Protein 8TGB (pdb70)

Solvent-accessible surface area: 12754 Å² total; per-residue (Å²): 236,60,176,69,114,39,44,127,74,0,36,83,49,17,132,13,95,30,57,18,7,39,29,167,75,103,112,57,170,78,89,0,13,66,82,47,0,103,144,49,108,113,84,115,9,16,17,1,0,9,115,30,86,0,0,4,2,32,35,18,18,129,32,30,102,43,24,69,106,61,27,83,110,8,21,2,62,68,5,29,82,55,23,63,146,103,45,51,202,46,85,5,62,127,28,10,70,131,0,12,1,0,81,36,31,120,140,120,141,81,153,44,44,87,79,0,52,52,53,10,111,94,107,109,73,26,6,55,27,199,72,61,118,62,109,47,112,1,45,89,58,6,0,109,72,41,91,108,80,108,16,16,15,1,0,9,112,32,80,0,0,4,2,26,36,19,21,190,34,31,102,40,25,71,106,59,26,83,109,8,16,2,65,68,4,31,81,58,22,64,154,106,46,53,200,47,85,5,64,127,31,10,73,122,0,12,0,0,78,43,71,154

Radius of gyration: 21.33 Å; Cα contacts (8 Å, |Δi|>4): 326; chains: 2; bounding box: 43×41×58 Å

B-factor: mean 23.54, std 11.15, range [9.81, 70.94]

Nearest PDB structures (foldseek):
  8tgb-assembly2_B  TM=1.004E+00  e=1.450E-21  Oryza sativa Japonica Group
  3lf5-assembly1_A  TM=9.525E-01  e=4.798E-10  Homo sapiens
  1lj0-assembly1_A  TM=8.418E-01  e=1.668E-07  Rattus norvegicus
  3ner-assembly1_A  TM=8.224E-01  e=2.027E-07  Homo sapiens
  2ibj-assembly1_A  TM=8.644E-01  e=7.438E-07  Musca domestica

InterPro domains:
  IPR001199 Cytochrome b5-like heme/steroid binding domain [PF00173] (143-214)
  IPR001199 Cytochrome b5-like heme/steroid binding domain [PS50255] (139-215)
  IPR001199 Cytochrome b5-like heme/steroid binding domain [SM01117] (142-215)
  IPR018506 Cytochrome b5, heme-binding site [PS00191] (170-177)
  IPR036400 Cytochrome b5-like heme/steroid binding domain superfamily [G3DSA:3.10.120.10] (137-217)
  IPR036400 Cytochrome b5-like heme/steroid binding domain superfamily [SSF55856] (140-217)
  IPR051872 Cytochrome b5/Flavoprotein Reductase [PTHR46237] (54-215)

Secondary structure (DSSP, 8-state):
--TT-HHHHHHHHHHHSTTTT--TT--TTEEE-HHHHHT-SSTT--EEEETTEEEE-GGGGGG-TT-HHHHHTTTTSB-HHHHHHHHTT--HHHHTGGGEEEEE-TT-/--THHHHHHHHHHHSTTTT--TT--TTEEE-HHHHHT-SSTT--EEEETTEEEE-GGGGGG-TT-HHHHHTTTTSB-HHHHHHHHTT--HHHHTGGGEEEEE--

Foldseek 3Di:
DDPPCLLVVLVVCLVPPPQPLVCVPDDLADADELVVQQVQLDDPFFWAAAPFWIFGCVVCQVSDPVHNVLVSVRGSYHCNVVCCVVPNPDPCCVSGVSGTRHGHDHVD/DPCLQVVLVVCPVPPALPLVQVPAD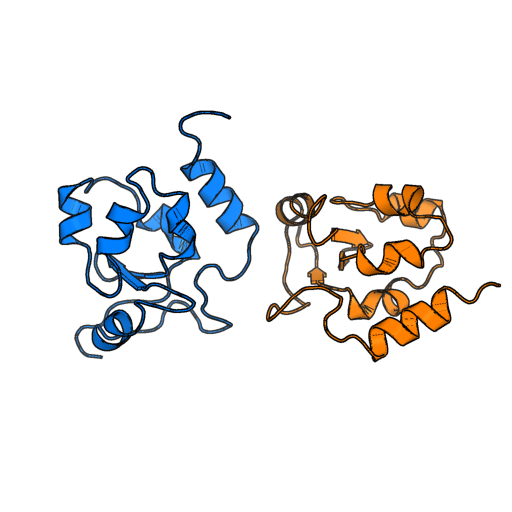LADADELVRQQVQLDDDFFWAAAPFWIFGCVSCQVSDPVHNVLVSVRGSYHCNVVCCVVPNPDPCCVSGVSGTRHGYDD

Structure (mmCIF, N/CA/C/O backbone):
data_8TGB
#
_entry.id   8TGB
#
_cell.length_a   58.951
_cell.length_b   26.138
_cell.length_c   82.873
_cell.angle_alpha   90.00
_cell.angle_beta   95.50
_cell.angle_gamma   90.00
#
_symmetry.space_group_name_H-M   'P 1 2 1'
#
loop_
_entity.id
_entity.type
_entity.pdbx_description
1 polymer 'root lateral formation protein (RLF)'
2 non-polymer 'PROTOPORPHYRIN IX CONTAINING FE'
3 non-polymer 'SULFATE ION'
4 water water
#
loop_
_atom_site.group_PDB
_atom_site.id
_atom_site.type_symbol
_atom_site.label_atom_id
_atom_site.label_alt_id
_atom_site.label_comp_id
_atom_site.label_asym_id
_atom_site.label_entity_id
_atom_site.label_seq_id
_atom_site.pdbx_PDB_ins_code
_atom_site.Cartn_x
_atom_site.Cartn_y
_atom_site.Cartn_z
_atom_site.occupancy
_atom_site.B_iso_or_equiv
_atom_site.auth_seq_id
_atom_site.auth_comp_id
_atom_site.auth_asym_id
_atom_site.auth_atom_id
_atom_site.pdbx_PDB_model_num
ATOM 1 N N . PHE A 1 13 ? 27.922 15.355 30.700 1.00 45.14 111 PHE A N 1
ATOM 2 C CA . PHE A 1 13 ? 27.808 14.539 31.903 1.00 45.97 111 PHE A CA 1
ATOM 3 C C . PHE A 1 13 ? 26.509 13.741 31.919 1.00 49.87 111 PHE A C 1
ATOM 4 O O . PHE A 1 13 ? 25.444 14.258 31.586 1.00 39.45 111 PHE A O 1
ATOM 12 N N . GLU A 1 14 ? 26.591 12.477 32.325 1.00 43.54 112 GLU A N 1
ATOM 13 C CA . GLU A 1 14 ? 25.402 11.641 32.470 1.00 43.32 112 GLU A CA 1
ATOM 14 C C . GLU A 1 14 ? 25.523 10.858 33.764 1.00 33.98 112 GLU A C 1
ATOM 15 O O . GLU A 1 14 ? 26.498 10.127 33.971 1.00 32.85 112 GLU A O 1
ATOM 17 N N . LYS A 1 15 ? 24.534 10.996 34.631 1.00 36.81 113 LYS A N 1
ATOM 18 C CA . LYS A 1 15 ? 24.551 10.324 35.916 1.00 33.22 113 LYS A CA 1
ATOM 19 C C . LYS A 1 15 ? 24.430 8.817 35.748 1.00 31.39 113 LYS A C 1
ATOM 20 O O . LYS A 1 15 ? 23.725 8.324 34.862 1.00 31.06 113 LYS A O 1
ATOM 26 N N . GLY A 1 16 ? 25.130 8.072 36.605 1.00 30.32 114 GLY A N 1
ATOM 27 C CA . GLY A 1 16 ? 24.986 6.638 36.706 1.00 28.69 114 GLY A CA 1
ATOM 28 C C . GLY A 1 16 ? 25.895 5.826 35.815 1.00 27.57 114 GLY A C 1
ATOM 29 O O . GLY A 1 16 ? 25.839 4.591 35.869 1.00 26.14 114 GLY A O 1
ATOM 30 N N . TYR A 1 17 ? 26.741 6.472 35.014 1.00 28.17 115 TYR A N 1
ATOM 31 C CA . TYR A 1 17 ? 27.524 5.800 33.990 1.00 27.46 115 TYR A CA 1
ATOM 32 C C . TYR A 1 17 ? 28.915 5.385 34.448 1.00 26.96 115 TYR A C 1
ATOM 33 O O . TYR A 1 17 ? 29.713 4.934 33.620 1.00 26.68 115 TYR A O 1
ATOM 42 N N . SER A 1 18 ? 29.227 5.514 35.735 1.00 21.73 116 SER A N 1
ATOM 43 C CA . SER A 1 18 ? 30.589 5.235 36.165 1.00 23.03 116 SER A CA 1
ATOM 44 C C . SER A 1 18 ? 30.973 3.794 35.862 1.00 20.93 116 SER A C 1
ATOM 45 O O . SER A 1 18 ? 32.107 3.527 35.478 1.00 18.63 116 SER A O 1
ATOM 48 N N . GLN A 1 19 ? 30.040 2.844 36.028 1.00 18.32 117 GLN A N 1
ATOM 49 C CA . GLN A 1 19 ? 30.420 1.445 35.843 1.00 16.93 117 GLN A CA 1
ATOM 50 C C . GLN A 1 19 ? 30.573 1.095 34.365 1.00 17.53 117 GLN A C 1
ATOM 51 O O . GLN A 1 19 ? 31.479 0.327 33.993 1.00 16.04 117 GLN A O 1
ATOM 57 N N . MET A 1 20 ? 29.723 1.663 33.509 1.00 17.93 118 MET A N 1
ATOM 58 C CA . MET A 1 20 ? 29.906 1.532 32.066 1.00 18.77 118 MET A CA 1
ATOM 59 C C . MET A 1 20 ? 31.262 2.078 31.632 1.00 19.97 118 MET A C 1
ATOM 60 O O . MET A 1 20 ? 31.955 1.475 30.805 1.00 23.60 118 MET A O 1
ATOM 65 N N . ASP A 1 21 ? 31.625 3.260 32.149 1.00 20.81 119 ASP A N 1
ATOM 66 C CA . ASP A 1 21 ? 32.907 3.870 31.824 1.00 18.69 119 ASP A CA 1
ATOM 67 C C . ASP A 1 21 ? 34.054 3.012 32.338 1.00 18.14 119 ASP A C 1
ATOM 68 O O . ASP A 1 21 ? 35.080 2.839 31.663 1.00 19.82 119 ASP A O 1
ATOM 73 N N . TRP A 1 22 ? 33.893 2.463 33.545 1.00 16.29 120 TRP A N 1
ATOM 74 C CA . TRP A 1 22 ? 34.914 1.575 34.082 1.00 15.34 120 TRP A CA 1
ATOM 75 C C . TRP A 1 22 ? 35.129 0.396 33.156 1.00 15.87 120 TRP A C 1
ATOM 76 O O . TRP A 1 22 ? 36.267 0.059 32.804 1.00 16.71 120 TRP A O 1
ATOM 87 N N . LEU A 1 23 ? 34.041 -0.258 32.745 1.00 16.82 121 LEU A N 1
ATOM 88 C CA . LEU A 1 23 ? 34.230 -1.457 31.940 1.00 15.96 121 LEU A CA 1
ATOM 89 C C . LEU A 1 23 ? 34.819 -1.122 30.577 1.00 16.62 121 LEU A C 1
ATOM 90 O O . LEU A 1 23 ? 35.607 -1.913 30.037 1.00 19.97 121 LEU A O 1
ATOM 95 N N . LYS A 1 24 ? 34.479 0.039 30.009 1.00 17.47 122 LYS A N 1
ATOM 96 C CA . LYS A 1 24 ? 35.149 0.456 28.783 1.00 18.50 122 LYS A CA 1
ATOM 97 C C . LYS A 1 24 ? 36.653 0.574 29.018 1.00 18.06 122 LYS A C 1
ATOM 98 O O . LYS A 1 24 ? 37.448 0.157 28.174 1.00 20.69 122 LYS A O 1
ATOM 104 N N . LEU A 1 25 ? 37.051 1.125 30.169 1.00 17.34 123 LEU A N 1
ATOM 105 C CA . LEU A 1 25 ? 38.471 1.164 30.492 1.00 17.19 123 LEU A CA 1
ATOM 106 C C . LEU A 1 25 ? 39.064 -0.241 30.517 1.00 17.12 123 LEU A C 1
ATOM 107 O O . LEU A 1 25 ? 40.159 -0.464 29.978 1.00 19.86 123 LEU A O 1
ATOM 112 N N . THR A 1 26 ? 38.375 -1.201 31.143 1.00 15.98 124 THR A N 1
ATOM 113 C CA . THR A 1 26 ? 38.934 -2.550 31.220 1.00 17.29 124 THR A CA 1
ATOM 114 C C . THR A 1 26 ? 39.091 -3.191 29.844 1.00 23.37 124 THR A C 1
ATOM 115 O O . THR A 1 26 ? 39.893 -4.124 29.693 1.00 22.05 124 THR A O 1
ATOM 119 N N . ARG A 1 27 ? 38.347 -2.720 28.845 1.00 17.43 125 ARG A N 1
ATOM 120 C CA . ARG A 1 27 ? 38.456 -3.231 27.485 1.00 19.58 125 ARG A CA 1
ATOM 121 C C . ARG A 1 27 ? 39.476 -2.480 26.640 1.00 19.54 125 ARG A C 1
ATOM 122 O O . ARG A 1 27 ? 39.815 -2.952 25.545 1.00 23.50 125 ARG A O 1
ATOM 130 N N . THR A 1 28 ? 39.962 -1.326 27.110 1.00 19.47 126 THR A N 1
ATOM 131 C CA . THR A 1 28 ? 40.773 -0.453 26.271 1.00 20.53 126 THR A CA 1
ATOM 132 C C . THR A 1 28 ? 42.043 0.034 26.952 1.00 24.95 126 THR A C 1
ATOM 133 O O . THR A 1 28 ? 42.713 0.924 26.414 1.00 30.45 126 THR A O 1
ATOM 137 N N . HIS A 1 29 ? 42.392 -0.514 28.114 1.00 20.97 127 HIS A N 1
ATOM 138 C CA . HIS A 1 29 ? 43.633 -0.165 28.788 1.00 20.30 127 HIS A CA 1
ATOM 139 C C . HIS A 1 29 ? 44.310 -1.451 29.234 1.00 21.17 127 HIS A C 1
ATOM 140 O O . HIS A 1 29 ? 43.709 -2.231 29.999 1.00 24.16 127 HIS A O 1
ATOM 147 N N . PRO A 1 30 ? 45.540 -1.714 28.801 1.00 20.74 128 PRO A N 1
ATOM 148 C CA . PRO A 1 30 ? 46.164 -3.007 29.095 1.00 27.72 128 PRO A CA 1
ATOM 149 C C . PRO A 1 30 ? 46.675 -3.121 30.521 1.00 21.12 128 PRO A C 1
ATOM 150 O O . PRO A 1 30 ? 47.079 -2.144 31.154 1.00 20.92 128 PRO A O 1
ATOM 154 N N . ASP A 1 31 ? 46.661 -4.359 31.010 1.00 21.99 129 ASP A N 1
ATOM 155 C CA . ASP A 1 31 ? 47.245 -4.732 32.292 1.00 17.57 129 ASP A CA 1
ATOM 156 C C . ASP A 1 31 ? 46.811 -3.820 33.436 1.00 15.97 129 ASP A C 1
ATOM 157 O O . ASP A 1 31 ? 47.627 -3.352 34.227 1.00 18.91 129 ASP A O 1
ATOM 162 N N . LEU A 1 32 ? 45.495 -3.617 33.568 1.00 19.15 130 LEU A N 1
ATOM 163 C CA . LEU A 1 32 ? 45.021 -2.839 34.705 1.00 20.67 130 LEU A CA 1
ATOM 164 C C . LEU A 1 32 ? 45.404 -3.491 36.023 1.00 20.69 130 LEU A C 1
ATOM 165 O O . LEU A 1 32 ? 45.613 -2.792 37.017 1.00 20.61 130 LEU A O 1
ATOM 170 N N . ALA A 1 33 ? 45.501 -4.827 36.056 1.00 17.61 131 ALA A N 1
ATOM 171 C CA . ALA A 1 33 ? 45.909 -5.515 37.269 1.00 15.56 131 ALA A CA 1
ATOM 172 C C . ALA A 1 33 ? 47.313 -5.128 37.700 1.00 16.48 131 ALA A C 1
ATOM 173 O O . ALA A 1 33 ? 47.663 -5.316 38.870 1.00 19.63 131 ALA A O 1
ATOM 175 N N . GLY A 1 34 ? 48.135 -4.609 36.783 1.00 16.74 132 GLY A N 1
ATOM 176 C CA . GLY A 1 34 ? 49.502 -4.266 37.129 1.00 14.93 132 GLY A CA 1
ATOM 177 C C . GLY A 1 34 ? 50.423 -5.448 37.288 1.00 15.14 132 GLY A C 1
ATOM 178 O O . GLY A 1 34 ? 51.434 -5.349 37.991 1.00 17.79 132 GLY A O 1
ATOM 179 N N . LEU A 1 35 ? 50.095 -6.570 36.651 1.00 15.65 133 LEU A N 1
ATOM 180 C CA . LEU A 1 35 ? 50.857 -7.799 36.789 1.00 16.67 133 LEU A CA 1
ATOM 181 C C . LEU A 1 35 ? 52.140 -7.802 35.967 1.00 15.32 133 LEU A C 1
ATOM 182 O O . LEU A 1 35 ? 53.026 -8.610 36.227 1.00 15.72 133 LEU A O 1
ATOM 187 N N . LYS A 1 36 ? 52.232 -6.958 34.945 1.00 15.26 134 LYS A N 1
ATOM 188 C CA . LYS A 1 36 ? 53.455 -6.813 34.156 1.00 16.39 134 LYS A CA 1
ATOM 189 C C . LYS A 1 36 ? 53.982 -8.161 33.684 1.00 16.29 134 LYS A C 1
ATOM 190 O O . LYS A 1 36 ? 55.180 -8.435 33.730 1.00 17.35 134 LYS A O 1
ATOM 196 N N . GLY A 1 37 ? 53.074 -9.014 33.227 1.00 16.47 135 GLY A N 1
ATOM 197 C CA . GLY A 1 37 ? 53.439 -10.277 32.617 1.00 19.37 135 GLY A CA 1
ATOM 198 C C . GLY A 1 37 ? 53.295 -11.486 33.504 1.00 19.94 135 GLY A C 1
ATOM 199 O O . GLY A 1 37 ? 53.361 -12.608 32.993 1.00 22.08 135 GLY A O 1
ATOM 200 N N . GLN A 1 38 ? 53.146 -11.300 34.806 1.00 17.28 136 GLN A N 1
ATOM 201 C CA . GLN A 1 38 ? 52.800 -12.398 35.693 1.00 18.80 136 GLN A CA 1
ATOM 202 C C . GLN A 1 38 ? 51.361 -12.824 35.448 1.00 17.91 136 GLN A C 1
ATOM 203 O O . GLN A 1 38 ? 50.515 -12.022 35.055 1.00 19.31 136 GLN A O 1
ATOM 209 N N . LEU A 1 39 ? 51.064 -14.092 35.715 1.00 23.27 137 LEU A N 1
ATOM 210 C CA . LEU A 1 39 ? 49.693 -14.563 35.521 1.00 22.86 137 LEU A CA 1
ATOM 211 C C . LEU A 1 39 ? 48.851 -14.311 36.774 1.00 19.48 137 LEU A C 1
ATOM 212 O O . LEU A 1 39 ? 49.368 -14.214 37.889 1.00 21.43 137 LEU A O 1
ATOM 217 N N . ASN A 1 40 ? 47.544 -14.151 36.564 1.00 19.42 138 ASN A N 1
ATOM 218 C CA . ASN A 1 40 ? 46.623 -13.764 37.628 1.00 18.92 138 ASN A CA 1
ATOM 219 C C . ASN A 1 40 ? 46.076 -14.948 38.407 1.00 20.13 138 ASN A C 1
ATOM 220 O O . ASN A 1 40 ? 45.016 -14.823 39.033 1.00 24.35 138 ASN A O 1
ATOM 225 N N . ARG A 1 41 ? 46.774 -16.084 38.397 1.00 21.02 139 ARG A N 1
ATOM 226 C CA . ARG A 1 41 ? 46.328 -17.282 39.099 1.00 22.47 139 ARG A CA 1
ATOM 227 C C . ARG A 1 41 ? 47.204 -17.602 40.300 1.00 22.49 139 ARG A C 1
ATOM 228 O O . ARG A 1 41 ? 47.067 -18.673 40.894 1.00 23.85 139 ARG A O 1
ATOM 236 N N . ARG A 1 42 ? 48.114 -16.707 40.655 1.00 18.88 140 ARG A N 1
ATOM 237 C CA . ARG A 1 42 ? 49.094 -16.982 41.687 1.00 17.05 140 ARG A CA 1
ATOM 238 C C . ARG A 1 42 ? 48.441 -17.093 43.058 1.00 14.72 140 ARG A C 1
ATOM 239 O O . ARG A 1 42 ? 47.444 -16.437 43.350 1.00 15.37 140 ARG A O 1
ATOM 247 N N . LEU A 1 43 ? 49.033 -17.933 43.905 1.00 14.48 141 LEU A N 1
ATOM 248 C CA . LEU A 1 43 ? 48.630 -18.053 45.300 1.00 12.51 141 LEU A CA 1
ATOM 249 C C . LEU A 1 43 ? 49.403 -17.025 46.112 1.00 15.21 141 LEU A C 1
ATOM 250 O O . LEU A 1 43 ? 50.645 -17.033 46.124 1.00 19.23 141 LEU A O 1
ATOM 255 N N . ILE A 1 44 ? 48.668 -16.164 46.797 1.00 12.22 142 ILE A N 1
ATOM 256 C CA . ILE A 1 44 ? 49.179 -14.936 47.402 1.00 14.82 142 ILE A CA 1
ATOM 257 C C . ILE A 1 44 ? 48.958 -15.005 48.908 1.00 14.84 142 ILE A C 1
ATOM 258 O O . ILE A 1 44 ? 47.930 -15.517 49.366 1.00 14.75 142 ILE A O 1
ATOM 263 N N . SER A 1 45 ? 49.938 -14.516 49.674 1.00 13.72 143 SER A N 1
ATOM 264 C CA . SER A 1 45 ? 49.801 -14.429 51.119 1.00 13.85 143 SER A CA 1
ATOM 265 C C . SER A 1 45 ? 49.168 -13.107 51.531 1.00 13.56 143 SER A C 1
ATOM 266 O O . SER A 1 45 ? 49.224 -12.098 50.815 1.00 13.70 143 SER A O 1
ATOM 269 N N . LEU A 1 46 ? 48.604 -13.091 52.739 1.00 14.38 144 LEU A N 1
ATOM 270 C CA . LEU A 1 46 ? 48.084 -11.832 53.260 1.00 13.99 144 LEU A CA 1
ATOM 271 C C . LEU A 1 46 ? 49.203 -10.836 53.518 1.00 12.67 144 LEU A C 1
ATOM 272 O O . LEU A 1 46 ? 48.999 -9.630 53.355 1.00 14.81 144 LEU A O 1
ATOM 277 N N . GLU A 1 47 ? 50.376 -11.310 53.941 1.00 15.17 145 GLU A N 1
ATOM 278 C CA . GLU A 1 47 ? 51.494 -10.397 54.122 1.00 16.20 145 GLU A CA 1
ATOM 279 C C . GLU A 1 47 ? 51.828 -9.679 52.824 1.00 16.14 145 GLU A C 1
ATOM 280 O O . GLU A 1 47 ? 52.210 -8.504 52.844 1.00 19.13 145 GLU A O 1
ATOM 283 N N . GLU A 1 48 ? 51.693 -10.359 51.683 1.00 13.58 146 GLU A N 1
ATOM 284 C CA . GLU A 1 48 ? 51.898 -9.668 50.409 1.00 15.01 146 GLU A CA 1
ATOM 285 C C . GLU A 1 48 ? 50.850 -8.575 50.196 1.00 13.41 146 GLU A C 1
ATOM 286 O O . GLU A 1 48 ? 51.174 -7.453 49.780 1.00 14.04 146 GLU A O 1
ATOM 292 N N . VAL A 1 49 ? 49.574 -8.909 50.399 1.00 11.96 147 VAL A N 1
ATOM 293 C CA . VAL A 1 49 ? 48.508 -7.919 50.276 1.00 11.73 147 VAL A CA 1
ATOM 294 C C . VAL A 1 49 ? 48.833 -6.694 51.116 1.00 14.75 147 VAL A C 1
ATOM 295 O O . VAL A 1 49 ? 48.636 -5.552 50.680 1.00 14.31 147 VAL A O 1
ATOM 299 N N . LYS A 1 50 ? 49.323 -6.913 52.344 1.00 13.42 148 LYS A N 1
ATOM 300 C CA . LYS A 1 50 ? 49.571 -5.814 53.266 1.00 14.98 148 LYS A CA 1
ATOM 301 C C . LYS A 1 50 ? 50.672 -4.897 52.764 1.00 13.31 148 LYS A C 1
ATOM 302 O O . LYS A 1 50 ? 50.750 -3.746 53.206 1.00 14.59 148 LYS A O 1
ATOM 308 N N . GLN A 1 51 ? 51.531 -5.388 51.873 1.00 13.07 149 GLN A N 1
ATOM 309 C CA . GLN A 1 51 ? 52.634 -4.597 51.330 1.00 13.55 149 GLN A CA 1
ATOM 310 C C . GLN A 1 51 ? 52.276 -3.902 50.021 1.00 13.02 149 GLN A C 1
ATOM 311 O O . GLN A 1 51 ? 53.165 -3.295 49.389 1.00 17.33 149 GLN A O 1
ATOM 317 N N . HIS A 1 52 ? 50.993 -3.902 49.649 1.00 12.42 150 HIS A N 1
ATOM 318 C CA . HIS A 1 52 ? 50.493 -3.150 48.497 1.00 15.93 150 HIS A CA 1
ATOM 319 C C . HIS A 1 52 ? 49.467 -2.122 48.983 1.00 13.03 150 HIS A C 1
ATOM 320 O O . HIS A 1 52 ? 48.268 -2.252 48.705 1.00 13.57 150 HIS A O 1
ATOM 327 N N . LYS A 1 53 ? 49.945 -1.121 49.717 1.00 18.90 151 LYS A N 1
ATOM 328 C CA . LYS A 1 53 ? 49.118 -0.033 50.212 1.00 17.95 151 LYS A CA 1
ATOM 329 C C . LYS A 1 53 ? 49.476 1.315 49.615 1.00 18.93 151 LYS A C 1
ATOM 330 O O . LYS A 1 53 ? 48.764 2.293 49.875 1.00 20.40 151 LYS A O 1
ATOM 336 N N . THR A 1 54 ? 50.578 1.404 48.880 1.00 17.87 152 THR A N 1
ATOM 337 C CA . THR A 1 54 ? 51.135 2.657 48.402 1.00 19.38 152 THR A CA 1
ATOM 338 C C . THR A 1 54 ? 51.728 2.398 47.030 1.00 17.22 152 THR A C 1
ATOM 339 O O . THR A 1 54 ? 51.841 1.248 46.594 1.00 21.44 152 THR A O 1
ATOM 343 N N . GLY A 1 55 ? 52.159 3.466 46.364 1.00 22.19 153 GLY A N 1
ATOM 344 C CA . GLY A 1 55 ? 52.938 3.303 45.142 1.00 20.63 153 GLY A CA 1
ATOM 345 C C . GLY A 1 55 ? 52.062 3.044 43.940 1.00 22.15 153 GLY A C 1
ATOM 346 O O . GLY A 1 55 ? 51.136 3.804 43.664 1.00 28.06 153 GLY A O 1
ATOM 347 N N . ASP A 1 56 ? 52.363 1.984 43.194 1.00 20.75 154 ASP A N 1
ATOM 348 C CA . ASP A 1 56 ? 51.755 1.796 41.886 1.00 25.67 154 ASP A CA 1
ATOM 349 C C . ASP A 1 56 ? 50.548 0.879 41.897 1.00 20.44 154 ASP A C 1
ATOM 350 O O . ASP A 1 56 ? 50.020 0.564 40.824 1.00 20.55 154 ASP A O 1
ATOM 355 N N . SER A 1 57 ? 50.115 0.418 43.066 1.00 17.16 155 SER A N 1
ATOM 356 C CA . SER A 1 57 ? 48.988 -0.487 43.138 1.00 16.34 155 SER A CA 1
ATOM 357 C C . SER A 1 57 ? 48.482 -0.468 44.569 1.00 16.92 155 SER A C 1
ATOM 358 O O . SER A 1 57 ? 49.200 -0.095 45.501 1.00 20.70 155 SER A O 1
ATOM 361 N N . ILE A 1 58 ? 47.229 -0.863 44.724 1.00 14.74 156 ILE A N 1
ATOM 362 C CA . ILE A 1 58 ? 46.629 -1.051 46.033 1.00 13.79 156 ILE A CA 1
ATOM 363 C C . ILE A 1 58 ? 45.912 -2.381 45.959 1.00 13.14 156 ILE A C 1
ATOM 364 O O . ILE A 1 58 ? 45.003 -2.541 45.136 1.00 12.76 156 ILE A O 1
ATOM 369 N N . TRP A 1 59 ? 46.313 -3.326 46.793 1.00 11.13 157 TRP A N 1
ATOM 370 C CA . TRP A 1 59 ? 45.684 -4.647 46.771 1.00 10.51 157 TRP A CA 1
ATOM 371 C C . TRP A 1 59 ? 44.693 -4.791 47.916 1.00 11.49 157 TRP A C 1
ATOM 372 O O . TRP A 1 59 ? 44.872 -4.204 48.984 1.00 13.89 157 TRP A O 1
ATOM 383 N N . THR A 1 60 ? 43.625 -5.561 47.671 1.00 10.09 158 THR A N 1
ATOM 384 C CA . THR A 1 60 ? 42.659 -5.930 48.699 1.00 10.08 158 THR A CA 1
ATOM 385 C C . THR A 1 60 ? 42.201 -7.354 48.432 1.00 10.01 158 THR A C 1
ATOM 386 O O . THR A 1 60 ? 42.401 -7.893 47.332 1.00 11.24 158 THR A O 1
ATOM 390 N N . VAL A 1 61 ? 41.640 -7.983 49.463 1.00 9.99 159 VAL A N 1
ATOM 391 C CA . VAL A 1 61 ? 41.061 -9.327 49.348 1.00 10.50 159 VAL A CA 1
ATOM 392 C C . VAL A 1 61 ? 39.547 -9.239 49.517 1.00 12.23 159 VAL A C 1
ATOM 393 O O . VAL A 1 61 ? 39.057 -8.673 50.506 1.00 11.76 159 VAL A O 1
ATOM 397 N N . LEU A 1 62 ? 38.810 -9.843 48.578 1.00 10.42 160 LEU A N 1
ATOM 398 C CA . LEU A 1 62 ? 37.360 -10.003 48.643 1.00 10.32 160 LEU A CA 1
ATOM 399 C C . LEU A 1 62 ? 37.038 -11.479 48.436 1.00 10.35 160 LEU A C 1
ATOM 400 O O . LEU A 1 62 ? 37.234 -12.009 47.338 1.00 12.25 160 LEU A O 1
ATOM 405 N N . LYS A 1 63 ? 36.535 -12.130 49.472 1.00 10.74 161 LYS A N 1
ATOM 406 C CA . LYS A 1 63 ? 36.137 -13.537 49.385 1.00 10.97 161 LYS A CA 1
ATOM 407 C C . LYS A 1 63 ? 37.254 -14.374 48.759 1.00 11.76 161 LYS A C 1
ATOM 408 O O . LYS A 1 63 ? 37.034 -15.224 47.893 1.00 12.38 161 LYS A O 1
ATOM 414 N N . GLY A 1 64 ? 38.464 -14.141 49.233 1.00 10.97 162 GLY A N 1
ATOM 415 C CA . GLY A 1 64 ? 39.594 -14.930 48.805 1.00 12.54 162 GLY A CA 1
ATOM 416 C C . GLY A 1 64 ? 40.232 -14.502 47.501 1.00 12.21 162 GLY A C 1
ATOM 417 O O . GLY A 1 64 ? 41.255 -15.089 47.111 1.00 13.76 162 GLY A O 1
ATOM 418 N N . ARG A 1 65 ? 39.682 -13.511 46.813 1.00 11.40 163 ARG A N 1
ATOM 419 C CA . ARG A 1 65 ? 40.232 -13.050 45.541 1.00 11.15 163 ARG A CA 1
ATOM 420 C C . ARG A 1 65 ? 41.019 -11.776 45.792 1.00 12.72 163 ARG A C 1
ATOM 421 O O . ARG A 1 65 ? 40.545 -10.888 46.506 1.00 10.54 163 ARG A O 1
ATOM 429 N N . VAL A 1 66 ? 42.233 -11.708 45.258 1.00 11.91 164 VAL A N 1
ATOM 430 C CA . VAL A 1 66 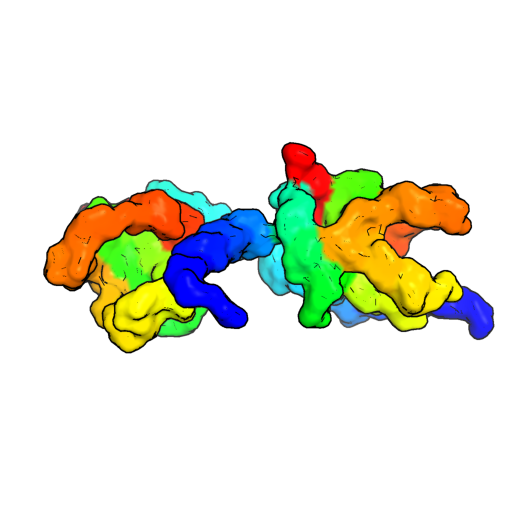? 43.080 -10.539 45.447 1.00 10.43 164 VAL A CA 1
ATOM 431 C C . VAL A 1 66 ? 42.982 -9.661 44.215 1.00 11.37 164 VAL A C 1
ATOM 432 O O . VAL A 1 66 ? 43.164 -10.148 43.087 1.00 11.40 164 VAL A O 1
ATOM 436 N N . TYR A 1 67 ? 42.687 -8.367 44.434 1.00 12.79 165 TYR A N 1
ATOM 437 C CA . TYR A 1 67 ? 42.484 -7.404 43.366 1.00 13.53 165 TYR A CA 1
ATOM 438 C C . TYR A 1 67 ? 43.370 -6.190 43.567 1.00 12.87 165 TYR A C 1
ATOM 439 O O . TYR A 1 67 ? 43.546 -5.726 44.695 1.00 10.91 165 TYR A O 1
ATOM 448 N N . ASN A 1 68 ? 43.855 -5.633 42.459 1.00 10.42 166 ASN A N 1
ATOM 449 C CA . ASN A 1 68 ? 44.445 -4.301 42.444 1.00 12.73 166 ASN A CA 1
ATOM 450 C C . ASN A 1 68 ? 43.312 -3.313 42.210 1.00 13.82 166 ASN A C 1
ATOM 451 O O . ASN A 1 68 ? 42.823 -3.172 41.090 1.00 13.38 166 ASN A O 1
ATOM 456 N N . ILE A 1 69 ? 42.893 -2.632 43.280 1.00 12.08 167 ILE A N 1
ATOM 457 C CA . ILE A 1 69 ? 41.769 -1.706 43.194 1.00 12.06 167 ILE A CA 1
ATOM 458 C C . ILE A 1 69 ? 42.191 -0.275 42.890 1.00 14.30 167 ILE A C 1
ATOM 459 O O . ILE A 1 69 ? 41.322 0.596 42.757 1.00 13.74 167 ILE A O 1
ATOM 464 N N . ALA A 1 70 ? 43.482 0.016 42.791 1.00 12.09 168 ALA A N 1
ATOM 465 C CA . ALA A 1 70 ? 43.875 1.386 42.486 1.00 14.73 168 ALA A CA 1
ATOM 466 C C . ALA A 1 70 ? 43.223 1.903 41.214 1.00 12.93 168 ALA A C 1
ATOM 467 O O . ALA A 1 70 ? 42.736 3.050 41.236 1.00 13.70 168 ALA A O 1
ATOM 469 N N . PRO A 1 71 ? 43.156 1.159 40.108 1.00 11.68 169 PRO A N 1
ATOM 470 C CA . PRO A 1 71 ? 42.546 1.731 38.896 1.00 12.66 169 PRO A CA 1
ATOM 471 C C . PRO A 1 71 ? 41.064 2.017 39.015 1.00 13.43 169 PRO A C 1
ATOM 472 O O . PRO A 1 71 ? 40.547 2.817 38.221 1.00 14.48 169 PRO A O 1
ATOM 476 N N . TYR A 1 72 ? 40.374 1.373 39.947 1.00 11.21 170 TYR A N 1
ATOM 477 C CA . TYR A 1 72 ? 38.933 1.521 40.118 1.00 11.26 170 TYR A CA 1
ATOM 478 C C . TYR A 1 72 ? 38.560 2.735 40.950 1.00 12.15 170 TYR A C 1
ATOM 479 O O . TYR A 1 72 ? 37.399 3.149 40.907 1.00 13.29 170 TYR A O 1
ATOM 488 N N . MET A 1 73 ? 39.527 3.350 41.639 1.00 12.34 171 MET A N 1
ATOM 489 C CA . MET A 1 73 ? 39.226 4.420 42.590 1.00 12.34 171 MET A CA 1
ATOM 490 C C . MET A 1 73 ? 38.242 5.463 42.079 1.00 15.19 171 MET A C 1
ATOM 491 O O . MET A 1 73 ? 37.232 5.740 42.737 1.00 16.97 171 MET A O 1
ATOM 496 N N . LYS A 1 74 ? 38.523 6.087 40.933 1.00 15.37 172 LYS A N 1
ATOM 497 C CA . LYS A 1 74 ? 37.676 7.207 40.532 1.00 18.38 172 LYS A CA 1
ATOM 498 C C . LYS A 1 74 ? 36.350 6.753 39.948 1.00 15.76 172 LYS A C 1
ATOM 499 O O . LYS A 1 74 ? 35.470 7.594 39.709 1.00 16.14 172 LYS A O 1
ATOM 503 N N . PHE A 1 75 ? 36.169 5.442 39.765 1.00 13.57 173 PHE A N 1
ATOM 504 C CA . PHE A 1 75 ? 34.904 4.910 39.278 1.00 13.00 173 PHE A CA 1
ATOM 505 C C . PHE A 1 75 ? 34.015 4.386 40.393 1.00 12.06 173 PHE A C 1
ATOM 506 O O . PHE A 1 75 ? 32.865 4.008 40.134 1.00 14.04 173 PHE A O 1
ATOM 514 N N . HIS A 1 76 ? 34.502 4.355 41.614 1.00 11.89 174 HIS A N 1
ATOM 515 C CA . HIS A 1 76 ? 33.717 3.787 42.703 1.00 12.42 174 HIS A CA 1
ATOM 516 C C . HIS A 1 76 ? 32.595 4.726 43.127 1.00 15.70 174 HIS A C 1
ATOM 517 O O . HIS A 1 76 ? 32.876 5.849 43.568 1.00 15.14 174 HIS A O 1
ATOM 524 N N . PRO A 1 77 ? 31.321 4.315 43.046 1.00 12.86 175 PRO A N 1
ATOM 525 C CA . PRO A 1 77 ? 30.247 5.262 43.400 1.00 12.05 175 PRO A CA 1
ATOM 526 C C . PRO A 1 77 ? 30.284 5.722 44.834 1.00 15.91 175 PRO A C 1
ATOM 527 O O . PRO A 1 77 ? 29.850 6.844 45.123 1.00 18.27 175 PRO A O 1
ATOM 531 N N . GLY A 1 78 ? 30.766 4.889 45.749 1.00 13.74 176 GLY A N 1
ATOM 532 C CA . GLY A 1 78 ? 30.890 5.262 47.140 1.00 13.92 176 GLY A CA 1
ATOM 533 C C . GLY A 1 78 ? 32.039 6.200 47.464 1.00 13.92 176 GLY A C 1
ATOM 534 O O . GLY A 1 78 ? 32.187 6.603 48.626 1.00 17.59 176 GLY A O 1
ATOM 535 N N . GLY A 1 79 ? 32.873 6.529 46.484 1.00 13.37 177 GLY A N 1
ATOM 536 C CA . GLY A 1 79 ? 33.945 7.481 46.681 1.00 13.67 177 GLY A CA 1
ATOM 537 C C . GLY A 1 79 ? 35.313 6.837 46.880 1.00 13.44 177 GLY A C 1
ATOM 538 O O . GLY A 1 79 ? 35.452 5.692 47.302 1.00 12.72 177 GLY A O 1
ATOM 539 N N . VAL A 1 80 ? 36.342 7.630 46.597 1.00 13.42 178 VAL A N 1
ATOM 540 C CA . VAL A 1 80 ? 37.721 7.211 46.794 1.00 12.42 178 VAL A CA 1
ATOM 541 C C . VAL A 1 80 ? 38.024 7.030 48.274 1.00 13.41 178 VAL A C 1
ATOM 542 O O . VAL A 1 80 ? 38.726 6.086 48.663 1.00 15.36 178 VAL A O 1
ATOM 546 N N . ASP A 1 81 ? 37.548 7.952 49.114 1.00 14.63 179 ASP A N 1
ATOM 547 C CA . ASP A 1 81 ? 37.809 7.856 50.545 1.00 14.14 179 ASP A CA 1
ATOM 548 C C . ASP A 1 81 ? 37.331 6.525 51.107 1.00 14.90 179 ASP A C 1
ATOM 549 O O . ASP A 1 81 ? 38.038 5.894 51.898 1.00 16.01 179 ASP A O 1
ATOM 554 N N . MET A 1 82 ? 36.151 6.076 50.688 1.00 13.19 180 MET A N 1
ATOM 555 C CA . MET A 1 82 ? 35.626 4.807 51.179 1.00 12.48 180 MET A CA 1
ATOM 556 C C . MET A 1 82 ? 36.416 3.627 50.632 1.00 15.83 180 MET A C 1
ATOM 557 O O . MET A 1 82 ? 36.802 2.727 51.387 1.00 15.13 180 MET A O 1
ATOM 562 N N . LEU A 1 83 ? 36.677 3.600 49.321 1.00 12.51 181 LEU A N 1
ATOM 563 C CA . LEU A 1 83 ? 37.402 2.467 48.760 1.00 12.29 181 LEU A CA 1
ATOM 564 C C . LEU A 1 83 ? 38.806 2.354 49.350 1.00 14.06 181 LEU A C 1
ATOM 565 O O . LEU A 1 83 ? 39.335 1.240 49.478 1.00 13.31 181 LEU A O 1
ATOM 570 N N . MET A 1 84 ? 39.428 3.485 49.706 1.00 14.02 182 MET A N 1
ATOM 571 C CA . MET A 1 84 ? 40.768 3.428 50.282 1.00 12.24 182 MET A CA 1
ATOM 572 C C . MET A 1 84 ? 40.817 2.650 51.589 1.00 15.13 182 MET A C 1
ATOM 573 O O . MET A 1 84 ? 41.897 2.174 51.970 1.00 15.84 182 MET A O 1
ATOM 578 N N . LYS A 1 85 ? 39.688 2.551 52.299 1.00 16.10 183 LYS A N 1
ATOM 579 C CA . LYS A 1 85 ? 39.633 1.773 53.527 1.00 15.10 183 LYS A CA 1
ATOM 580 C C . LYS A 1 85 ? 39.983 0.308 53.303 1.00 14.63 183 LYS A C 1
ATOM 581 O O . LYS A 1 85 ? 40.332 -0.389 54.263 1.00 18.97 183 LYS A O 1
ATOM 587 N N . ALA A 1 86 ? 39.892 -0.174 52.066 1.00 13.04 184 ALA A N 1
ATOM 588 C CA . ALA A 1 86 ? 40.213 -1.552 51.720 1.00 14.42 184 ALA A CA 1
ATOM 589 C C . ALA A 1 86 ? 41.700 -1.787 51.478 1.00 12.99 184 ALA A C 1
ATOM 590 O O . ALA A 1 86 ? 42.106 -2.935 51.270 1.00 12.80 184 ALA A O 1
ATOM 592 N N . ALA A 1 87 ? 42.521 -0.740 51.466 1.00 11.17 185 ALA A N 1
ATOM 593 C CA . ALA A 1 87 ? 43.904 -0.877 51.037 1.00 16.68 185 ALA A CA 1
ATOM 594 C C . ALA A 1 87 ? 44.696 -1.809 51.944 1.00 13.56 185 ALA A C 1
ATOM 595 O O . ALA A 1 87 ? 44.763 -1.609 53.159 1.00 14.80 185 ALA A O 1
ATOM 597 N N . GLY A 1 88 ? 45.329 -2.813 51.335 1.00 12.14 186 GLY A N 1
ATOM 598 C CA . GLY A 1 88 ? 46.227 -3.683 52.049 1.00 13.76 186 GLY A CA 1
ATOM 599 C C . GLY A 1 88 ? 45.586 -4.581 53.068 1.00 12.23 186 GLY A C 1
ATOM 600 O O . GLY A 1 88 ? 46.250 -4.985 54.020 1.00 15.89 186 GLY A O 1
ATOM 601 N N . LYS A 1 89 ? 44.304 -4.887 52.923 1.00 12.17 187 LYS A N 1
ATOM 602 C CA . LYS A 1 89 ? 43.653 -5.733 53.913 1.00 14.04 187 LYS A CA 1
ATOM 603 C C . LYS A 1 89 ? 42.554 -6.548 53.260 1.00 14.01 187 LYS A C 1
ATOM 604 O O . LYS A 1 89 ? 42.216 -6.359 52.094 1.00 13.28 187 LYS A O 1
ATOM 608 N N . ASP A 1 90 ? 42.032 -7.509 54.016 1.00 12.71 188 ASP A N 1
ATOM 609 C CA . ASP A 1 90 ? 40.828 -8.199 53.593 1.00 14.03 188 ASP A CA 1
ATOM 610 C C . ASP A 1 90 ? 39.642 -7.271 53.799 1.00 16.07 188 ASP A C 1
ATOM 611 O O . ASP A 1 90 ? 39.337 -6.879 54.933 1.00 17.18 188 ASP A O 1
ATOM 616 N N . SER A 1 91 ? 38.953 -6.934 52.721 1.00 12.54 189 SER A N 1
ATOM 617 C CA . SER A 1 91 ? 37.857 -5.975 52.811 1.00 13.97 189 SER A CA 1
ATOM 618 C C . SER A 1 91 ? 36.492 -6.633 52.681 1.00 12.10 189 SER A C 1
ATOM 619 O O . SER A 1 91 ? 35.490 -5.946 52.463 1.00 12.74 189 SER A O 1
ATOM 622 N N . THR A 1 92 ? 36.422 -7.951 52.839 1.00 11.39 190 THR A N 1
ATOM 623 C CA . THR A 1 92 ? 35.147 -8.635 52.673 1.00 11.68 190 THR A CA 1
ATOM 624 C C . THR A 1 92 ? 34.102 -8.087 53.638 1.00 11.97 190 THR A C 1
ATOM 625 O O . THR A 1 92 ? 32.956 -7.838 53.251 1.00 12.81 190 THR A O 1
ATOM 629 N N . ALA A 1 93 ? 34.471 -7.914 54.910 1.00 15.03 191 ALA A N 1
ATOM 630 C CA . ALA A 1 93 ? 33.497 -7.439 55.893 1.00 15.46 191 ALA A CA 1
AT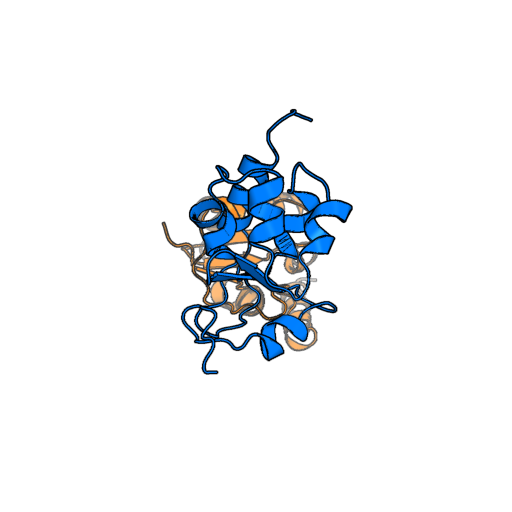OM 631 C C . ALA A 1 93 ? 32.984 -6.043 55.548 1.00 19.12 191 ALA A C 1
ATOM 632 O O . ALA A 1 93 ? 31.784 -5.766 55.665 1.00 17.74 191 ALA A O 1
ATOM 634 N N . LEU A 1 94 ? 33.876 -5.150 55.118 1.00 16.58 192 LEU A N 1
ATOM 635 C CA . LEU A 1 94 ? 33.449 -3.815 54.718 1.00 13.52 192 LEU A CA 1
ATOM 636 C C . LEU A 1 94 ? 32.528 -3.884 53.511 1.00 12.67 192 LEU A C 1
ATOM 637 O O . LEU A 1 94 ? 31.485 -3.226 53.458 1.00 15.56 192 LEU A O 1
ATOM 642 N N . PHE A 1 95 ? 32.939 -4.642 52.501 1.00 13.16 193 PHE A N 1
ATOM 643 C CA . PHE A 1 95 ? 32.128 -4.824 51.308 1.00 13.35 193 PHE A CA 1
ATOM 644 C C . PHE A 1 95 ? 30.731 -5.303 51.648 1.00 14.73 193 PHE A C 1
ATOM 645 O O . PHE A 1 95 ? 29.739 -4.822 51.085 1.00 16.16 193 PHE A O 1
ATOM 653 N N . ASN A 1 96 ? 30.633 -6.269 52.555 1.00 12.75 194 ASN A N 1
ATOM 654 C CA . ASN A 1 96 ? 29.340 -6.848 52.904 1.00 13.60 194 ASN A CA 1
ATOM 655 C C . ASN A 1 96 ? 28.513 -5.897 53.773 1.00 15.03 194 ASN A C 1
ATOM 656 O O . ASN A 1 96 ? 27.276 -5.934 53.736 1.00 18.26 194 ASN A O 1
ATOM 661 N N . LYS A 1 97 ? 29.167 -5.012 54.528 1.00 16.03 195 LYS A N 1
ATOM 662 C CA . LYS A 1 97 ? 28.453 -4.001 55.298 1.00 15.69 195 LYS A CA 1
ATOM 663 C C . LYS A 1 97 ? 27.758 -3.007 54.380 1.00 16.77 195 LYS A C 1
ATOM 664 O O . LYS A 1 97 ? 26.608 -2.606 54.634 1.00 19.76 195 LYS A O 1
ATOM 670 N N . TYR A 1 98 ? 28.429 -2.607 53.302 1.00 16.16 196 TYR A N 1
ATOM 671 C CA . TYR A 1 98 ? 27.911 -1.536 52.460 1.00 14.62 196 TYR A CA 1
ATOM 672 C C . TYR A 1 98 ? 27.103 -2.043 51.275 1.00 13.96 196 TYR A C 1
ATOM 673 O O . TYR A 1 98 ? 26.149 -1.378 50.872 1.00 16.91 196 TYR A O 1
ATOM 682 N N . HIS A 1 99 ? 27.452 -3.199 50.698 1.00 13.44 197 HIS A N 1
ATOM 683 C CA . HIS A 1 99 ? 26.731 -3.680 49.530 1.00 11.55 197 HIS A CA 1
ATOM 6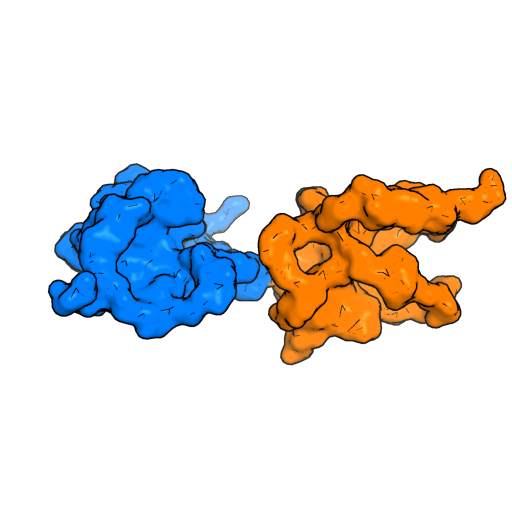84 C C . HIS A 1 99 ? 27.133 -5.111 49.203 1.00 10.48 197 HIS A C 1
ATOM 685 O O . HIS A 1 99 ? 27.854 -5.361 48.237 1.00 12.77 197 HIS A O 1
ATOM 692 N N . ALA A 1 100 ? 26.596 -6.059 49.968 1.00 13.81 198 ALA A N 1
ATOM 693 C CA . ALA A 1 100 ? 26.964 -7.453 49.784 1.00 16.67 198 ALA A CA 1
ATOM 694 C C . ALA A 1 100 ? 26.550 -8.004 48.428 1.00 15.30 198 ALA A C 1
ATOM 695 O O . ALA A 1 100 ? 27.114 -9.010 47.980 1.00 15.21 198 ALA A O 1
ATOM 697 N N . TRP A 1 101 ? 25.573 -7.377 47.773 1.00 12.33 199 TRP A N 1
ATOM 698 C CA . TRP A 1 101 ? 25.010 -7.842 46.519 1.00 15.46 199 TRP A CA 1
ATOM 699 C C . TRP A 1 101 ? 25.805 -7.423 45.288 1.00 12.16 199 TRP A C 1
ATOM 700 O O . TRP A 1 101 ? 25.493 -7.902 44.193 1.00 16.67 199 TRP A O 1
ATOM 711 N N . VAL A 1 102 ? 26.817 -6.545 45.416 1.00 13.89 200 VAL A N 1
ATOM 712 C CA . VAL A 1 102 ? 27.500 -6.021 44.235 1.00 12.06 200 VAL A CA 1
ATOM 713 C C . VAL A 1 102 ? 28.355 -7.110 43.600 1.00 11.04 200 VAL A C 1
ATOM 714 O O . VAL A 1 102 ? 29.021 -7.889 44.293 1.00 11.73 200 VAL A O 1
ATOM 718 N N . ASN A 1 103 ? 28.355 -7.143 42.269 1.00 16.82 201 ASN A N 1
ATOM 719 C CA . ASN A 1 103 ? 29.031 -8.194 41.505 1.00 15.11 201 ASN A CA 1
ATOM 720 C C . ASN A 1 103 ? 30.491 -7.814 41.274 1.00 10.90 201 ASN A C 1
ATOM 721 O O . ASN A 1 103 ? 30.935 -7.511 40.156 1.00 13.48 201 ASN A O 1
ATOM 726 N N . PHE A 1 104 ? 31.262 -7.874 42.361 1.00 11.27 202 PHE A N 1
ATOM 727 C CA . PHE A 1 104 ? 32.676 -7.528 42.263 1.00 9.81 202 PHE A CA 1
ATOM 728 C C . PHE A 1 104 ? 33.436 -8.543 41.419 1.00 12.15 202 PHE A C 1
ATOM 729 O O . PHE A 1 104 ? 34.412 -8.194 40.755 1.00 13.51 202 PHE A O 1
ATOM 737 N N . GLU A 1 105 ? 32.984 -9.800 41.402 1.00 11.58 203 GLU A N 1
ATOM 738 C CA . GLU A 1 105 ? 33.668 -10.811 40.610 1.00 12.59 203 GLU A CA 1
ATOM 739 C C . GLU A 1 105 ? 33.704 -10.429 39.139 1.00 14.00 203 GLU A C 1
ATOM 740 O O . GLU A 1 105 ? 34.723 -10.636 38.468 1.00 17.36 203 GLU A O 1
ATOM 746 N N . PHE A 1 106 ? 32.595 -9.897 38.610 1.00 11.38 204 PHE A N 1
ATOM 747 C CA . PHE A 1 106 ? 32.600 -9.481 37.218 1.00 11.77 204 PHE A CA 1
ATOM 748 C C . PHE A 1 106 ? 33.284 -8.132 37.057 1.00 14.60 204 PHE A C 1
ATOM 749 O O . PHE A 1 106 ? 34.135 -7.958 36.174 1.00 14.74 204 PHE A O 1
ATOM 757 N N . LEU A 1 107 ? 32.888 -7.151 37.879 1.00 13.10 205 LEU A N 1
ATOM 758 C CA . LEU A 1 107 ? 33.396 -5.803 37.691 1.00 12.62 205 LEU A CA 1
ATOM 759 C C . LEU A 1 107 ? 34.914 -5.763 37.795 1.00 11.98 205 LEU A C 1
ATOM 760 O O . LEU A 1 107 ? 35.559 -5.006 37.062 1.00 16.33 205 LEU A O 1
ATOM 765 N N . LEU A 1 108 ? 35.499 -6.528 38.713 1.00 10.89 206 LEU A N 1
ATOM 766 C CA . LEU A 1 108 ? 36.938 -6.426 38.948 1.00 11.45 206 LEU A CA 1
ATOM 767 C C . LEU A 1 108 ? 37.773 -7.546 38.310 1.00 13.47 206 LEU A C 1
ATOM 768 O O . LEU A 1 108 ? 38.964 -7.657 38.611 1.00 12.66 206 LEU A O 1
ATOM 773 N N . GLU A 1 109 ? 37.202 -8.366 37.425 1.00 13.19 207 GLU A N 1
ATOM 774 C CA . GLU A 1 109 ? 37.961 -9.483 36.856 1.00 16.54 207 GLU A CA 1
ATOM 775 C C . GLU A 1 109 ? 39.291 -9.032 36.256 1.00 15.14 207 GLU A C 1
ATOM 776 O O . GLU A 1 109 ? 40.317 -9.706 36.414 1.00 16.45 207 GLU A O 1
ATOM 782 N N . LYS A 1 110 ? 39.297 -7.912 35.549 1.00 13.75 208 LYS A N 1
ATOM 783 C CA . LYS A 1 110 ? 40.521 -7.470 34.888 1.00 13.57 208 LYS A CA 1
ATOM 784 C C . LYS A 1 110 ? 41.532 -6.888 35.867 1.00 18.35 208 LYS A C 1
ATOM 785 O O . LYS A 1 110 ? 42.645 -6.536 35.457 1.00 20.41 208 LYS A O 1
ATOM 791 N N . CYS A 1 111 ? 41.176 -6.789 37.146 1.00 13.23 209 CYS A N 1
ATOM 792 C CA . CYS A 1 111 ? 42.097 -6.351 38.185 1.00 17.18 209 CYS A CA 1
ATOM 793 C C . CYS A 1 111 ? 42.515 -7.488 39.103 1.00 15.55 209 CYS A C 1
ATOM 794 O O . CYS A 1 111 ? 43.238 -7.260 40.078 1.00 13.88 209 CYS A O 1
ATOM 797 N N . LEU A 1 112 ? 42.096 -8.710 38.798 1.00 12.44 210 LEU A N 1
ATOM 798 C CA . LEU A 1 112 ? 42.449 -9.859 39.612 1.00 11.60 210 LEU A C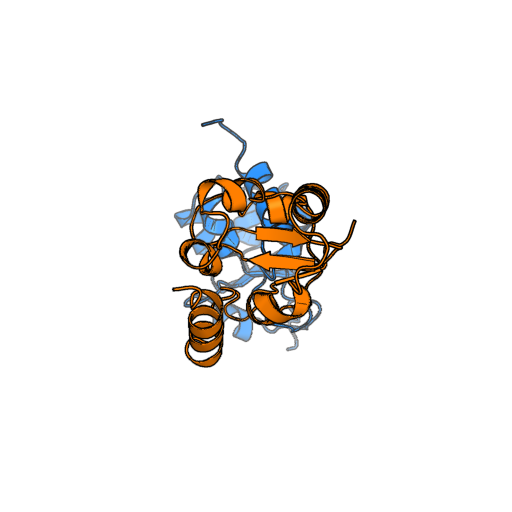A 1
ATOM 799 C C . LEU A 1 112 ? 43.945 -10.107 39.525 1.00 14.35 210 LEU A C 1
ATOM 800 O O . LEU A 1 112 ? 44.505 -10.199 38.428 1.00 13.06 210 LEU A O 1
ATOM 805 N N . VAL A 1 113 ? 44.597 -10.251 40.669 1.00 12.34 211 VAL A N 1
ATOM 806 C CA . VAL A 1 113 ? 46.011 -10.604 40.671 1.00 13.61 211 VAL A CA 1
ATOM 807 C C . VAL A 1 113 ? 46.274 -12.026 41.170 1.00 14.33 211 VAL A C 1
ATOM 808 O O . VAL A 1 113 ? 47.339 -12.588 40.859 1.00 15.24 211 VAL A O 1
ATOM 812 N N . GLY A 1 114 ? 45.350 -12.624 41.914 1.00 10.84 212 GLY A N 1
ATOM 813 C CA . GLY A 1 114 ? 45.499 -14.003 42.328 1.00 11.92 212 GLY A CA 1
ATOM 814 C C . GLY A 1 114 ? 44.540 -14.324 43.459 1.00 13.43 212 GLY A C 1
ATOM 815 O O . GLY A 1 114 ? 43.528 -13.646 43.640 1.00 12.27 212 GLY A O 1
ATOM 816 N N . PHE A 1 115 ? 44.889 -15.370 44.205 1.00 13.55 213 PHE A N 1
ATOM 817 C CA . PHE A 1 115 ? 44.001 -15.982 45.190 1.00 11.40 213 PHE A CA 1
ATOM 818 C C . PHE A 1 115 ? 44.688 -15.999 46.541 1.00 13.49 213 PHE A C 1
ATOM 819 O O . PHE A 1 115 ? 45.868 -16.360 46.640 1.00 12.66 213 PHE A O 1
ATOM 827 N N . LEU A 1 116 ? 43.954 -15.605 47.583 1.00 12.53 214 LEU A N 1
ATOM 828 C CA A LEU A 1 116 ? 44.532 -15.534 48.916 0.50 15.17 214 LEU A CA 1
ATOM 829 C CA B LEU A 1 116 ? 44.515 -15.527 48.930 0.50 14.83 214 LEU A CA 1
ATOM 830 C C . LEU A 1 116 ? 44.601 -16.936 49.507 1.00 15.19 214 LEU A C 1
ATOM 831 O O . LEU A 1 116 ? 43.576 -17.570 49.785 1.00 13.88 214 LEU A O 1
ATOM 840 N N . ASP A 1 117 ? 45.816 -17.421 49.698 1.00 11.83 215 ASP A N 1
ATOM 841 C CA . ASP A 1 117 ? 46.052 -18.751 50.257 1.00 11.64 215 ASP A CA 1
ATOM 842 C C . ASP A 1 117 ? 46.507 -18.549 51.689 1.00 18.94 215 ASP A C 1
ATOM 843 O O . ASP A 1 117 ? 47.615 -18.035 51.912 1.00 18.90 215 ASP A O 1
ATOM 848 N N . PRO A 1 118 ? 45.705 -18.897 52.696 1.00 16.46 216 PRO A N 1
ATOM 849 C CA . PRO A 1 118 ? 46.146 -18.668 54.082 1.00 19.84 216 PRO A CA 1
ATOM 850 C C . PRO A 1 118 ? 47.448 -19.368 54.431 1.00 22.42 216 PRO A C 1
ATOM 851 O O . PRO A 1 118 ? 48.092 -18.984 55.410 1.00 27.45 216 PRO A O 1
ATOM 855 N N . ASN A 1 119 ? 47.860 -20.384 53.668 1.00 20.86 217 ASN A N 1
ATOM 856 C CA . ASN A 1 119 ? 49.088 -21.109 53.956 1.00 22.39 217 ASN A CA 1
ATOM 857 C C . ASN A 1 119 ? 50.328 -20.494 53.323 1.00 28.21 217 ASN A C 1
ATOM 858 O O . ASN A 1 119 ? 51.439 -20.904 53.675 1.00 31.46 217 ASN A O 1
ATOM 863 N N . GLU A 1 120 ? 50.185 -19.539 52.411 1.00 25.39 218 GLU A N 1
ATOM 864 C CA . GLU A 1 120 ? 51.355 -18.891 51.814 1.00 24.95 218 GLU A CA 1
ATOM 865 C C . GLU A 1 120 ? 52.052 -17.981 52.807 1.00 39.10 218 GLU A C 1
ATOM 866 O O . GLU A 1 120 ? 53.228 -17.667 52.632 1.00 42.92 218 GLU A O 1
ATOM 873 N N . LYS B 1 15 ? 65.652 20.538 2.264 1.00 60.53 113 LYS B N 1
ATOM 874 C CA . LYS B 1 15 ? 64.743 20.202 1.177 1.00 58.62 113 LYS B CA 1
ATOM 875 C C . LYS B 1 15 ? 64.680 18.707 0.937 1.00 54.98 113 LYS B C 1
ATOM 876 O O . LYS B 1 15 ? 65.591 18.109 0.346 1.00 60.22 113 LYS B O 1
ATOM 878 N N . GLY B 1 16 ? 63.590 18.088 1.388 1.00 50.16 114 GLY B N 1
ATOM 879 C CA . GLY B 1 16 ? 63.370 16.670 1.258 1.00 44.16 114 GLY B CA 1
ATOM 880 C C . GLY B 1 16 ? 63.878 15.844 2.414 1.00 42.79 114 GLY B C 1
ATOM 881 O O . GLY B 1 16 ? 63.744 14.613 2.382 1.00 43.04 114 GLY B O 1
ATOM 882 N N . TYR B 1 17 ? 64.427 16.479 3.446 1.00 49.78 115 TYR B N 1
ATOM 883 C CA . TYR B 1 17 ? 65.142 15.774 4.499 1.00 55.58 115 TYR B CA 1
ATOM 884 C C . TYR B 1 17 ? 64.250 15.357 5.658 1.00 43.64 115 TYR B C 1
ATOM 885 O O . TYR B 1 17 ? 64.773 14.910 6.686 1.00 33.56 115 TYR B O 1
ATOM 894 N N . SER B 1 18 ? 62.929 15.508 5.520 1.00 33.21 116 SER B N 1
ATOM 895 C CA . SER B 1 18 ? 62.023 15.079 6.576 1.00 44.77 116 SER B CA 1
ATOM 896 C C . SER B 1 18 ? 62.429 13.705 7.084 1.00 43.74 116 SER B C 1
ATOM 897 O O . SER B 1 18 ? 62.669 13.508 8.282 1.00 34.37 116 SER B O 1
ATOM 900 N N . GLN B 1 19 ? 62.599 12.757 6.162 1.00 34.47 117 GLN B N 1
ATOM 901 C CA . GLN B 1 19 ? 62.619 11.356 6.557 1.00 29.63 117 GLN B CA 1
ATOM 902 C C . GLN B 1 19 ? 63.934 10.949 7.210 1.00 30.26 117 GLN B C 1
ATOM 903 O O . GLN B 1 19 ? 63.931 10.131 8.136 1.00 31.62 117 GLN B O 1
ATOM 909 N N . MET B 1 20 ? 65.068 11.492 6.767 1.00 31.45 118 MET B N 1
ATOM 910 C CA . MET B 1 20 ? 66.323 11.139 7.422 1.00 32.27 118 MET B CA 1
ATOM 911 C C . MET B 1 20 ? 66.353 11.686 8.846 1.00 39.17 118 MET B C 1
ATOM 912 O O . MET B 1 20 ? 66.872 11.038 9.759 1.00 34.98 118 MET B O 1
ATOM 915 N N . ASP B 1 21 ? 65.780 12.876 9.050 1.00 34.96 119 ASP B N 1
ATOM 916 C CA . ASP B 1 21 ? 65.682 13.424 10.398 1.00 33.77 119 ASP B CA 1
ATOM 917 C C . ASP B 1 21 ? 64.710 12.620 11.251 1.00 32.14 119 ASP B C 1
ATOM 918 O O . ASP B 1 21 ? 64.969 12.376 12.438 1.00 32.64 119 ASP B O 1
ATOM 923 N N . TRP B 1 22 ? 63.568 12.237 10.674 1.00 30.85 120 TRP B N 1
ATOM 924 C CA . TRP B 1 22 ? 62.621 11.391 11.390 1.00 29.61 120 TRP B CA 1
ATOM 925 C C . TRP B 1 22 ? 63.316 10.149 11.922 1.00 32.78 120 TRP B C 1
ATOM 926 O O . TRP B 1 22 ? 63.208 9.814 13.109 1.00 34.98 120 TRP B O 1
ATOM 937 N N . LEU B 1 23 ? 64.036 9.457 11.032 1.00 30.12 121 LEU B N 1
ATOM 938 C CA . LEU B 1 23 ? 64.720 8.227 11.419 1.00 33.14 121 LEU B CA 1
ATOM 939 C C . LEU B 1 23 ? 65.787 8.498 12.456 1.00 41.22 121 LEU B C 1
ATOM 940 O O . LEU B 1 23 ? 65.981 7.704 13.389 1.00 41.19 121 LEU B O 1
ATOM 945 N N . LYS B 1 24 ? 66.517 9.607 12.323 1.00 36.77 122 LYS B N 1
ATOM 946 C CA . LYS B 1 24 ? 67.422 10.045 13.370 1.00 41.28 122 LYS B CA 1
ATOM 947 C C . LYS B 1 24 ? 66.683 10.110 14.697 1.00 45.55 122 LYS B C 1
ATOM 948 O O . LYS B 1 24 ? 67.167 9.603 15.714 1.00 45.31 122 LYS B O 1
ATOM 950 N N . LEU B 1 25 ? 65.477 10.696 14.690 1.00 45.29 123 LEU B N 1
ATOM 951 C CA . LEU B 1 25 ? 64.713 10.862 15.922 1.00 45.02 123 LEU B CA 1
ATOM 952 C C . LEU B 1 25 ? 64.330 9.529 16.544 1.00 47.52 123 LEU B C 1
ATOM 953 O O . LEU B 1 25 ? 64.261 9.421 17.775 1.00 53.87 123 LEU B O 1
ATOM 958 N N . THR B 1 26 ? 64.059 8.505 15.729 1.00 40.86 124 THR B N 1
ATOM 959 C CA . THR B 1 26 ? 63.692 7.206 16.277 1.00 46.76 124 THR B CA 1
ATOM 960 C C . THR B 1 26 ? 64.904 6.462 16.828 1.00 59.39 124 THR B C 1
ATOM 961 O O . THR B 1 26 ? 64.756 5.625 17.725 1.00 60.78 124 THR B O 1
ATOM 965 N N . ARG B 1 27 ? 66.103 6.746 16.308 1.00 62.55 125 ARG B N 1
ATOM 966 C CA . ARG B 1 27 ? 67.306 6.121 16.842 1.00 57.18 125 ARG B CA 1
ATOM 967 C C . ARG B 1 27 ? 67.731 6.754 18.160 1.00 51.92 125 ARG B C 1
ATOM 968 O O . ARG B 1 27 ? 68.278 6.064 19.027 1.00 65.93 125 ARG B O 1
ATOM 971 N N . THR B 1 28 ? 67.474 8.051 18.336 1.00 54.94 126 THR B N 1
ATOM 972 C CA . THR B 1 28 ? 67.930 8.769 19.515 1.00 60.46 126 THR B CA 1
ATOM 973 C C . THR B 1 28 ? 66.878 8.883 20.607 1.00 59.19 126 THR B C 1
ATOM 974 O O . THR B 1 28 ? 67.245 9.057 21.773 1.00 64.04 126 THR B O 1
ATOM 978 N N . HIS B 1 29 ? 65.589 8.807 20.270 1.00 49.31 127 HIS B N 1
ATOM 979 C CA . HIS B 1 29 ? 64.533 8.877 21.276 1.00 44.17 127 HIS B CA 1
ATOM 980 C C . HIS B 1 29 ? 63.856 7.518 21.380 1.00 49.07 127 HIS B C 1
ATOM 981 O O . HIS B 1 29 ? 62.898 7.232 20.646 1.00 47.22 127 HIS B O 1
ATOM 988 N N . PRO B 1 30 ? 64.315 6.646 22.273 1.00 64.26 128 PRO B N 1
ATOM 989 C CA . PRO B 1 30 ? 63.664 5.343 22.426 1.00 69.82 128 PRO B CA 1
ATOM 990 C C . PRO B 1 30 ? 62.256 5.509 22.959 1.00 62.90 128 PRO B C 1
ATOM 991 O O . PRO B 1 30 ? 61.935 6.463 23.672 1.00 67.48 128 PRO B O 1
ATOM 995 N N . ASP B 1 31 ? 61.402 4.564 22.596 1.00 64.13 129 ASP B N 1
ATOM 996 C CA . ASP B 1 31 ? 60.038 4.547 23.103 1.00 52.38 129 ASP B CA 1
ATOM 997 C C . ASP B 1 31 ? 59.280 5.817 22.721 1.00 46.07 129 ASP B C 1
ATOM 998 O O . ASP B 1 31 ? 58.503 6.353 23.508 1.00 34.62 129 ASP B O 1
ATOM 1000 N N . LEU B 1 32 ? 59.498 6.322 21.509 1.00 43.05 130 LEU B N 1
ATOM 1001 C CA . LEU B 1 32 ? 58.588 7.367 21.058 1.00 34.25 130 LEU B CA 1
ATOM 1002 C C . LEU B 1 32 ? 57.230 6.792 20.664 1.00 30.27 130 LEU B C 1
ATOM 1003 O O . LEU B 1 32 ? 56.297 7.564 20.429 1.00 42.85 130 LEU B O 1
ATOM 1008 N N . ALA B 1 33 ? 57.091 5.458 20.613 1.00 30.07 131 ALA B N 1
ATOM 1009 C CA . ALA B 1 33 ? 55.770 4.849 20.493 1.00 24.39 131 ALA B CA 1
ATOM 1010 C C . ALA B 1 33 ? 54.881 5.182 21.688 1.00 25.93 131 ALA B C 1
ATOM 1011 O O . ALA B 1 33 ? 53.655 5.082 21.581 1.00 26.37 131 ALA B O 1
ATOM 1013 N N . GLY B 1 34 ? 55.473 5.564 22.816 1.00 24.47 132 GLY B N 1
ATOM 1014 C CA . GLY B 1 34 ? 54.703 5.936 23.985 1.00 29.13 132 GLY B CA 1
ATOM 1015 C C . GLY B 1 34 ? 54.116 4.768 24.738 1.00 24.01 132 GLY B C 1
ATOM 1016 O O . GLY B 1 34 ? 53.098 4.929 25.426 1.00 24.83 132 GLY B O 1
ATOM 1017 N N . LEU B 1 35 ? 54.740 3.590 24.642 1.00 22.26 133 LEU B N 1
ATOM 1018 C CA . LEU B 1 35 ? 54.200 2.382 25.247 1.00 23.36 133 LEU B CA 1
ATOM 1019 C C . LEU B 1 35 ? 54.526 2.241 26.724 1.00 22.35 133 LEU B C 1
ATOM 1020 O O . LEU B 1 35 ? 53.871 1.457 27.416 1.00 21.82 133 LEU B O 1
ATOM 1025 N N . LYS B 1 36 ? 55.540 2.944 27.220 1.00 23.71 134 LYS B N 1
ATOM 1026 C CA . LYS B 1 36 ? 56.041 2.746 28.581 1.00 25.35 134 LYS B CA 1
ATOM 1027 C C . LYS B 1 36 ? 56.499 1.298 28.671 1.00 24.91 134 LYS B C 1
ATOM 1028 O O . LYS B 1 36 ? 57.384 0.900 27.890 1.00 27.07 134 LYS B O 1
ATOM 1034 N N . GLY B 1 37 ? 55.954 0.486 29.555 1.00 24.41 135 GLY B N 1
ATOM 1035 C CA . GLY B 1 37 ? 56.363 -0.893 29.615 1.00 25.58 135 GLY B CA 1
ATOM 1036 C C . GLY B 1 37 ? 55.581 -1.844 28.748 1.00 23.15 135 GLY B C 1
ATOM 1037 O O . GLY B 1 37 ? 55.907 -3.032 28.713 1.00 23.35 135 GLY B O 1
ATOM 1038 N N . GLN B 1 38 ? 54.555 -1.383 28.044 1.00 21.96 136 GLN B N 1
ATOM 1039 C CA . GLN B 1 38 ? 53.735 -2.325 27.295 1.00 20.85 136 GLN B CA 1
ATOM 1040 C C . GLN B 1 38 ? 54.521 -2.879 26.111 1.00 22.45 136 GLN B C 1
ATOM 1041 O O . GLN B 1 38 ? 55.439 -2.240 25.590 1.00 22.44 136 GLN B O 1
ATOM 1047 N N . LEU B 1 39 ? 54.148 -4.083 25.689 1.00 21.58 137 LEU B N 1
ATOM 1048 C CA . LEU B 1 39 ? 54.807 -4.759 24.580 1.00 22.20 137 LEU B CA 1
ATOM 1049 C C . LEU B 1 39 ? 54.184 -4.327 23.259 1.00 20.21 137 LEU B C 1
ATOM 1050 O O . LEU B 1 39 ? 52.973 -4.123 23.176 1.00 24.07 137 LEU B O 1
ATOM 1055 N N . ASN B 1 40 ? 55.000 -4.222 22.216 1.00 20.70 138 ASN B N 1
ATOM 1056 C CA . ASN B 1 40 ? 54.485 -3.772 20.929 1.00 20.12 138 ASN B CA 1
ATOM 1057 C C . ASN B 1 40 ? 53.910 -4.904 20.082 1.00 22.34 138 ASN B C 1
ATOM 1058 O O . ASN B 1 40 ? 53.631 -4.690 18.899 1.00 22.50 138 ASN B O 1
ATOM 1063 N N . ARG B 1 41 ? 53.703 -6.084 20.668 1.00 19.98 139 ARG B N 1
ATOM 1064 C CA . ARG B 1 41 ? 53.038 -7.208 20.009 1.00 23.70 139 ARG B CA 1
ATOM 1065 C C . ARG B 1 41 ? 51.621 -7.449 20.530 1.00 21.18 139 ARG B C 1
ATOM 1066 O O . ARG B 1 41 ? 51.016 -8.479 20.202 1.00 22.95 139 ARG B O 1
ATOM 1071 N N . ARG B 1 42 ? 51.100 -6.546 21.359 1.00 16.59 140 ARG B N 1
ATOM 1072 C CA . ARG B 1 42 ? 49.792 -6.717 21.971 1.00 16.31 140 ARG B CA 1
ATOM 1073 C C . ARG B 1 42 ? 48.717 -6.762 20.899 1.00 15.54 140 ARG B C 1
ATOM 1074 O O . ARG B 1 42 ? 48.825 -6.095 19.862 1.00 17.36 140 ARG B O 1
ATOM 1082 N N . LEU B 1 43 ? 47.695 -7.578 21.131 1.00 18.50 141 LEU B N 1
ATOM 1083 C CA . LEU B 1 43 ? 46.537 -7.637 20.258 1.00 17.65 141 LEU B CA 1
ATOM 1084 C C . LEU B 1 43 ? 45.527 -6.597 20.728 1.00 22.55 141 LEU B C 1
ATOM 1085 O O . LEU B 1 43 ? 45.166 -6.559 21.909 1.00 22.93 141 LEU B O 1
ATOM 1090 N N . ILE B 1 44 ? 45.097 -5.742 19.808 1.00 19.68 142 ILE B N 1
ATOM 1091 C CA . ILE B 1 44 ? 44.380 -4.515 20.126 1.00 17.25 142 ILE B CA 1
ATOM 1092 C C . ILE B 1 44 ? 43.063 -4.495 19.367 1.00 21.45 142 ILE B C 1
ATOM 1093 O O . ILE B 1 44 ? 43.013 -4.838 18.182 1.00 23.02 142 ILE B O 1
ATOM 1098 N N . SER B 1 45 ? 41.991 -4.095 20.045 1.00 17.95 143 SER B N 1
ATOM 1099 C CA . SER B 1 45 ? 40.695 -3.948 19.409 1.00 21.82 143 SER B CA 1
ATOM 1100 C C . SER B 1 45 ? 40.537 -2.578 18.759 1.00 22.40 143 SER B C 1
ATOM 1101 O O . SER B 1 45 ? 41.195 -1.601 19.123 1.00 18.84 143 SER B O 1
ATOM 1104 N N . LEU B 1 46 ? 39.619 -2.507 17.792 1.00 22.02 144 LEU B N 1
ATOM 1105 C CA . LEU B 1 46 ? 39.288 -1.220 17.194 1.00 25.90 144 LEU B CA 1
ATOM 1106 C C . LEU B 1 46 ? 38.737 -0.261 18.237 1.00 20.59 144 LEU B C 1
ATOM 1107 O O . LEU B 1 46 ? 38.980 0.952 18.167 1.00 19.57 144 LEU B O 1
ATOM 1112 N N . GLU B 1 47 ? 37.964 -0.780 19.206 1.00 20.32 145 GLU B N 1
ATOM 1113 C CA . GLU B 1 47 ? 37.453 0.076 20.272 1.00 18.39 145 GLU B CA 1
ATOM 1114 C C . GLU B 1 47 ? 38.596 0.779 20.996 1.00 19.19 145 GLU B C 1
ATOM 1115 O O . GLU B 1 47 ? 38.485 1.963 21.352 1.00 20.93 145 GLU B O 1
ATOM 1121 N N . GLU B 1 48 ? 39.687 0.052 21.260 1.00 17.84 146 GLU B N 1
ATOM 1122 C CA . GLU B 1 48 ? 40.829 0.665 21.929 1.00 17.97 146 GLU B CA 1
ATOM 1123 C C . GLU B 1 48 ? 41.497 1.697 21.025 1.00 17.70 146 GLU B C 1
ATOM 1124 O O . GLU B 1 48 ? 41.874 2.784 21.483 1.00 18.42 146 GLU B O 1
ATOM 1130 N N . VAL B 1 49 ? 41.657 1.372 19.740 1.00 17.51 147 VAL B N 1
ATOM 1131 C CA . VAL B 1 49 ? 42.257 2.328 18.807 1.00 16.83 147 VAL B CA 1
ATOM 1132 C C . VAL B 1 49 ? 41.485 3.640 18.832 1.00 21.28 147 VAL B C 1
ATOM 1133 O O . VAL B 1 49 ? 42.076 4.727 18.805 1.00 19.70 147 VAL B O 1
ATOM 1137 N N . LYS B 1 50 ? 40.153 3.557 18.878 1.00 20.26 148 LYS B N 1
ATOM 1138 C CA . LYS B 1 50 ? 39.311 4.746 18.898 1.00 22.15 148 LYS B CA 1
ATOM 1139 C C . LYS B 1 50 ? 39.561 5.626 20.112 1.00 27.16 148 LYS B C 1
ATOM 1140 O O . LYS B 1 50 ? 39.210 6.815 20.089 1.00 30.76 148 LYS B O 1
ATOM 1146 N N . GLN B 1 51 ? 40.119 5.076 21.179 1.00 21.89 149 GLN B N 1
ATOM 1147 C CA . GLN B 1 51 ? 40.366 5.863 22.376 1.00 20.69 149 GLN B CA 1
ATOM 1148 C C . GLN B 1 51 ? 41.645 6.673 22.275 1.00 26.27 149 GLN B C 1
ATOM 1149 O O . GLN B 1 51 ? 41.958 7.436 23.195 1.00 27.72 149 GLN B O 1
ATOM 1155 N N . HIS B 1 52 ? 42.384 6.515 21.186 1.00 21.66 150 HIS B N 1
ATOM 1156 C CA . HIS B 1 52 ? 43.603 7.269 20.950 1.00 23.20 150 HIS B CA 1
ATOM 1157 C C . HIS B 1 52 ? 43.384 8.176 19.742 1.00 25.69 150 HIS B C 1
ATOM 1158 O O . HIS B 1 52 ? 44.090 8.068 18.738 1.00 24.55 150 HIS B O 1
ATOM 1165 N N . LYS B 1 53 ? 42.356 9.030 19.823 1.00 33.01 151 LYS B N 1
ATOM 1166 C CA . LYS B 1 53 ? 42.119 10.096 18.859 1.00 28.03 151 LYS B CA 1
ATOM 1167 C C . LYS B 1 53 ? 42.587 11.451 19.362 1.00 36.70 151 LYS B C 1
ATOM 1168 O O . LYS B 1 53 ? 42.650 12.398 18.570 1.00 43.95 151 LYS B O 1
ATOM 1174 N N . THR B 1 54 ? 42.877 11.572 20.655 1.00 42.40 152 THR B N 1
ATOM 1175 C CA . THR B 1 54 ? 43.212 12.846 21.273 1.00 32.93 152 THR B CA 1
ATOM 1176 C C . THR B 1 54 ? 44.350 12.610 22.264 1.00 46.25 152 THR B C 1
ATOM 1177 O O . THR B 1 54 ? 44.919 11.517 22.339 1.00 54.07 152 THR B O 1
ATOM 1181 N N . GLY B 1 55 ? 44.695 13.652 23.021 1.00 46.13 153 GLY B N 1
ATOM 1182 C CA . GLY B 1 55 ? 45.663 13.503 24.095 1.00 49.80 153 GLY B CA 1
ATOM 1183 C C . GLY B 1 55 ? 47.088 13.258 23.616 1.00 53.96 153 GLY B C 1
ATOM 1184 O O . GLY B 1 55 ? 47.575 13.875 22.662 1.00 53.74 153 GLY B O 1
ATOM 1185 N N . ASP B 1 56 ? 47.732 12.302 24.332 1.00 47.80 154 ASP B N 1
ATOM 1186 C CA . ASP B 1 56 ? 49.169 12.021 24.267 1.00 53.14 154 ASP B CA 1
ATOM 1187 C C . ASP B 1 56 ? 49.609 11.257 23.042 1.00 53.36 154 ASP B C 1
ATOM 1188 O O . ASP B 1 56 ? 50.818 11.214 22.751 1.00 59.03 154 ASP B O 1
ATOM 1190 N N . SER B 1 57 ? 48.679 10.655 22.317 1.00 39.94 155 SER B N 1
ATOM 1191 C CA . SER B 1 57 ? 48.971 9.558 21.407 1.00 30.45 155 SER B CA 1
ATOM 1192 C C . SER B 1 57 ? 47.840 9.494 20.389 1.00 30.75 155 SER B C 1
ATOM 1193 O O . SER B 1 57 ? 46.683 9.735 20.722 1.00 29.79 155 SER B O 1
ATOM 1196 N N . ILE B 1 58 ? 48.203 9.172 19.154 1.00 19.84 156 ILE B N 1
ATOM 1197 C CA . ILE B 1 58 ? 47.210 9.075 18.085 1.00 19.75 156 ILE B CA 1
ATOM 1198 C C . ILE B 1 58 ? 47.462 7.749 17.388 1.00 21.86 156 ILE B C 1
ATOM 1199 O O . ILE B 1 58 ? 48.490 7.582 16.726 1.00 18.80 156 ILE B O 1
ATOM 1204 N N . TRP B 1 59 ? 46.538 6.809 17.527 1.00 17.99 157 TRP B N 1
ATOM 1205 C CA . TRP B 1 59 ? 46.727 5.482 16.955 1.00 17.04 157 TRP B CA 1
ATOM 1206 C C . TRP B 1 59 ? 45.968 5.326 15.646 1.00 18.46 157 TRP B C 1
ATOM 1207 O O . TRP B 1 59 ? 44.889 5.890 15.463 1.00 17.30 157 TRP B O 1
ATOM 1218 N N . THR B 1 60 ? 46.528 4.529 14.742 1.00 16.14 158 THR B N 1
ATOM 1219 C CA . THR B 1 60 ? 45.868 4.181 13.491 1.00 15.92 158 THR B CA 1
ATOM 1220 C C . THR B 1 60 ? 46.218 2.740 13.143 1.00 15.05 158 THR B C 1
ATOM 1221 O O . THR B 1 60 ? 47.162 2.162 13.692 1.00 16.63 158 THR B O 1
ATOM 1225 N N . VAL B 1 61 ? 45.409 2.141 12.271 1.00 16.02 159 VAL B N 1
ATOM 1226 C CA . VAL B 1 61 ? 45.662 0.781 11.786 1.00 14.10 159 VAL B CA 1
ATOM 1227 C C . VAL B 1 61 ? 46.026 0.855 10.310 1.00 14.12 159 VAL B C 1
ATOM 1228 O O . VAL B 1 61 ? 45.290 1.447 9.510 1.00 17.49 159 VAL B O 1
ATOM 1232 N N . LEU B 1 62 ? 47.145 0.223 9.948 1.00 15.65 160 LEU B N 1
ATOM 1233 C CA . LEU B 1 62 ? 47.597 0.102 8.571 1.00 13.75 160 LEU B CA 1
ATOM 1234 C C . LEU B 1 62 ? 47.897 -1.372 8.333 1.00 15.09 160 LEU B C 1
ATOM 1235 O O . LEU B 1 62 ? 48.821 -1.913 8.940 1.00 14.42 160 LEU B O 1
ATOM 1240 N N . LYS B 1 63 ? 47.108 -2.018 7.482 1.00 15.22 161 LYS B N 1
ATOM 1241 C CA . LYS B 1 63 ? 47.317 -3.425 7.118 1.00 17.46 161 LYS B CA 1
ATOM 1242 C C . LYS B 1 63 ? 47.476 -4.292 8.364 1.00 18.20 161 LYS B C 1
ATOM 1243 O O . LYS B 1 63 ? 48.395 -5.110 8.474 1.00 15.10 161 LYS B O 1
ATOM 1249 N N . GLY B 1 64 ? 46.571 -4.087 9.321 1.00 13.83 162 GLY B N 1
ATOM 1250 C CA . GLY B 1 64 ? 46.522 -4.904 10.510 1.00 15.55 162 GLY B CA 1
ATOM 1251 C C . GLY B 1 64 ? 47.496 -4.525 11.599 1.00 12.79 162 GLY B C 1
ATOM 1252 O O . GLY B 1 64 ? 47.438 -5.114 12.678 1.00 15.75 162 GLY B O 1
ATOM 1253 N N . ARG B 1 65 ? 48.371 -3.553 11.359 1.00 14.96 163 ARG B N 1
ATOM 1254 C CA . ARG B 1 65 ? 49.334 -3.097 12.351 1.00 17.35 163 ARG B CA 1
ATOM 1255 C C . ARG B 1 65 ? 48.852 -1.791 12.969 1.00 18.52 163 ARG B C 1
ATOM 1256 O O . ARG B 1 65 ? 48.407 -0.891 12.256 1.00 16.96 163 ARG B O 1
ATOM 1264 N N . VAL B 1 66 ? 48.949 -1.686 14.287 1.00 13.89 164 VAL B N 1
ATOM 1265 C CA . VAL B 1 66 ? 48.551 -0.474 14.994 1.00 11.90 164 VAL B CA 1
ATOM 1266 C C . VAL B 1 66 ? 49.788 0.366 15.266 1.00 16.65 164 VAL B C 1
ATOM 1267 O O . VAL B 1 66 ? 50.766 -0.128 15.837 1.00 15.64 164 VAL B O 1
ATOM 1271 N N . TYR B 1 67 ? 49.739 1.639 14.880 1.00 14.65 165 TYR B N 1
ATOM 1272 C CA . TYR B 1 67 ? 50.853 2.558 15.033 1.00 12.54 165 TYR B CA 1
ATOM 1273 C C . TYR B 1 67 ? 50.414 3.802 15.791 1.00 18.03 165 TYR B C 1
ATOM 1274 O O . TYR B 1 67 ? 49.316 4.314 15.568 1.00 15.14 165 TYR B O 1
ATOM 1283 N N . ASN B 1 68 ? 51.304 4.314 16.637 1.00 13.95 166 ASN B N 1
ATOM 1284 C CA . ASN B 1 68 ? 51.162 5.660 17.189 1.00 14.06 166 ASN B CA 1
ATOM 1285 C C . ASN B 1 68 ? 51.798 6.641 16.210 1.00 20.42 166 ASN B C 1
ATOM 1286 O O . ASN B 1 68 ? 53.024 6.763 16.143 1.00 18.94 166 ASN B O 1
ATOM 1291 N N . ILE B 1 69 ? 50.962 7.366 15.462 1.00 14.83 167 ILE B N 1
ATOM 1292 C CA . ILE B 1 69 ? 51.469 8.278 14.452 1.00 14.52 167 ILE B CA 1
ATOM 1293 C C . ILE B 1 69 ? 51.658 9.702 14.953 1.00 18.16 167 ILE B C 1
ATOM 1294 O O . ILE B 1 69 ? 52.165 10.543 14.196 1.00 20.72 167 ILE B O 1
ATOM 1299 N N . ALA B 1 70 ? 51.302 10.000 16.203 1.00 18.90 168 ALA B N 1
ATOM 1300 C CA . ALA B 1 70 ? 51.507 11.358 16.716 1.00 20.12 168 ALA B CA 1
ATOM 1301 C C . ALA B 1 70 ? 52.944 11.836 16.542 1.00 22.02 168 ALA B C 1
ATOM 1302 O O . ALA B 1 70 ? 53.143 12.956 16.038 1.00 23.95 168 ALA B O 1
ATOM 1304 N N . PRO B 1 71 ? 53.972 11.067 16.907 1.00 22.64 169 PRO B N 1
ATOM 1305 C CA . PRO B 1 71 ? 55.351 11.572 16.729 1.00 17.89 169 PRO B CA 1
ATOM 1306 C C . PRO B 1 71 ? 55.730 11.901 15.297 1.00 19.03 169 PRO B C 1
ATOM 1307 O O . PRO B 1 71 ? 56.642 12.709 15.085 1.00 22.64 169 PRO B O 1
ATOM 1311 N N . TYR B 1 72 ? 55.089 11.286 14.309 1.00 18.23 170 TYR B N 1
ATOM 1312 C CA . TYR B 1 72 ? 55.447 11.465 12.911 1.00 20.04 170 TYR B CA 1
ATOM 1313 C C . TYR B 1 72 ? 54.821 12.713 12.309 1.00 17.69 170 TYR B C 1
ATOM 1314 O O . TYR B 1 72 ? 55.178 13.080 11.192 1.00 18.60 170 TYR B O 1
ATOM 1323 N N . MET B 1 73 ? 53.933 13.389 13.049 1.00 20.05 171 MET B N 1
ATOM 1324 C CA . MET B 1 73 ? 53.132 14.471 12.485 1.00 20.02 171 MET B CA 1
ATOM 1325 C C . MET B 1 73 ? 53.976 15.521 11.771 1.00 22.10 171 MET B C 1
ATOM 1326 O O . MET B 1 73 ? 53.664 15.895 10.639 1.00 24.30 171 MET B O 1
ATOM 1331 N N . LYS B 1 74 ? 55.029 16.027 12.429 1.00 20.15 172 LYS B N 1
ATOM 1332 C CA . LYS B 1 74 ? 55.861 17.088 11.880 1.00 24.20 172 LYS B CA 1
ATOM 1333 C C . LYS B 1 74 ? 56.619 16.647 10.645 1.00 24.71 172 LYS B C 1
ATOM 1334 O O . LYS B 1 74 ? 57.027 17.492 9.839 1.00 26.34 172 LYS B O 1
ATOM 1340 N N . PHE B 1 75 ? 56.846 15.354 10.519 1.00 20.58 173 PHE B N 1
ATOM 1341 C CA . PHE B 1 75 ? 57.707 14.810 9.490 1.00 22.12 173 PHE B CA 1
ATOM 1342 C C . PHE B 1 75 ? 56.943 14.307 8.278 1.00 21.51 173 PHE B C 1
ATOM 1343 O O . PHE B 1 75 ? 57.571 13.949 7.282 1.00 24.32 173 PHE B O 1
ATOM 1351 N N . HIS B 1 76 ? 55.627 14.292 8.322 1.00 19.07 174 HIS B N 1
ATOM 1352 C CA . HIS B 1 76 ? 54.853 13.741 7.215 1.00 22.22 174 HIS B CA 1
ATOM 1353 C C . HIS B 1 76 ? 54.886 14.687 6.024 1.00 22.04 174 HIS B C 1
ATOM 1354 O O . HIS B 1 76 ? 54.404 15.826 6.142 1.00 21.45 174 HIS B O 1
ATOM 1361 N N . PRO B 1 77 ? 55.405 14.261 4.864 1.00 21.35 175 PRO B N 1
ATOM 1362 C CA . PRO B 1 77 ? 55.443 15.169 3.705 1.00 18.62 175 PRO B CA 1
ATOM 1363 C C . PRO B 1 77 ? 54.072 15.632 3.252 1.00 21.53 175 PRO B C 1
ATOM 1364 O O . PRO B 1 77 ? 53.938 16.750 2.747 1.00 27.18 175 PRO B O 1
ATOM 1368 N N . GLY B 1 78 ? 53.041 14.816 3.433 1.00 19.75 176 GLY B N 1
ATOM 1369 C CA . GLY B 1 78 ? 51.709 15.217 3.036 1.00 23.03 176 GLY B CA 1
ATOM 1370 C C . GLY B 1 78 ? 50.982 16.137 3.994 1.00 18.66 176 GLY B C 1
ATOM 1371 O O . GLY B 1 78 ? 49.843 16.525 3.713 1.00 22.50 176 GLY B O 1
ATOM 1372 N N . GLY B 1 79 ? 51.585 16.478 5.128 1.00 19.46 177 GLY B N 1
ATOM 1373 C CA . GLY B 1 79 ? 51.014 17.469 6.015 1.00 20.04 177 GLY B CA 1
ATOM 1374 C C . GLY B 1 79 ? 50.319 16.845 7.211 1.00 23.57 177 GLY B C 1
ATOM 1375 O O . GLY B 1 79 ? 49.919 15.680 7.206 1.00 21.32 177 GLY B O 1
ATOM 1376 N N . VAL B 1 80 ? 50.170 17.663 8.252 1.00 22.38 178 VAL B N 1
ATOM 1377 C CA . VAL B 1 80 ? 49.483 17.234 9.463 1.00 21.33 178 VAL B CA 1
ATOM 1378 C C . VAL B 1 80 ? 47.997 17.035 9.199 1.00 19.02 178 VAL B C 1
ATOM 1379 O O . VAL B 1 80 ? 47.395 16.079 9.700 1.00 20.19 178 VAL B O 1
ATOM 1383 N N . ASP B 1 81 ? 47.378 17.946 8.442 1.00 21.10 179 ASP B N 1
ATOM 1384 C CA . ASP B 1 81 ? 45.949 17.836 8.183 1.00 22.25 179 ASP B CA 1
ATOM 1385 C C . ASP B 1 81 ? 45.623 16.509 7.511 1.00 23.48 179 ASP B C 1
ATOM 1386 O O . ASP B 1 81 ? 44.650 15.842 7.881 1.00 25.02 179 ASP B O 1
ATOM 1391 N N . MET B 1 82 ? 46.468 16.069 6.576 1.00 20.89 180 MET B N 1
ATOM 1392 C CA . MET B 1 82 ? 46.244 14.781 5.922 1.00 26.42 180 MET B CA 1
ATOM 1393 C C . MET B 1 82 ? 46.430 13.624 6.899 1.00 21.27 180 MET B C 1
ATOM 1394 O O . MET B 1 82 ? 45.569 12.738 7.006 1.00 21.63 180 MET B O 1
ATOM 1399 N N . LEU B 1 83 ? 47.564 13.589 7.609 1.00 20.28 181 LEU B N 1
ATOM 1400 C CA . LEU B 1 83 ? 47.826 12.456 8.498 1.00 21.34 181 LEU B CA 1
ATOM 1401 C C . LEU B 1 83 ? 46.783 12.350 9.604 1.00 21.47 181 LEU B C 1
ATOM 1402 O O . LEU B 1 83 ? 46.408 11.243 10.008 1.00 20.07 181 LEU B O 1
ATOM 1407 N N . MET B 1 84 ? 46.286 13.487 10.098 1.00 19.97 182 MET B N 1
ATOM 1408 C CA . MET B 1 84 ? 45.284 13.466 11.154 1.00 19.51 182 MET B CA 1
ATOM 1409 C C . MET B 1 84 ? 44.011 12.752 10.723 1.00 19.23 182 MET B C 1
ATOM 1410 O O . MET B 1 84 ? 43.245 12.302 11.584 1.00 19.58 182 MET B O 1
ATOM 1415 N N . LYS B 1 85 ? 43.780 12.619 9.413 1.00 23.95 183 LYS B N 1
ATOM 1416 C CA . LYS B 1 85 ? 42.613 11.902 8.924 1.00 20.16 183 LYS B CA 1
ATOM 1417 C C . LYS B 1 85 ? 42.646 10.432 9.321 1.00 23.95 183 LYS B C 1
ATOM 1418 O O . LYS B 1 85 ? 41.610 9.764 9.278 1.00 23.01 183 LYS B O 1
ATOM 1424 N N . ALA B 1 86 ? 43.812 9.920 9.699 1.00 18.71 184 ALA B N 1
ATOM 1425 C CA . ALA B 1 86 ? 43.964 8.528 10.094 1.00 18.20 184 ALA B CA 1
ATOM 1426 C C . ALA B 1 86 ? 43.671 8.296 11.572 1.00 15.88 184 ALA B C 1
ATOM 1427 O O . ALA B 1 86 ? 43.653 7.140 12.014 1.00 18.41 184 ALA B O 1
ATOM 1429 N N . ALA B 1 87 ? 43.438 9.356 12.342 1.00 18.13 185 ALA B N 1
ATOM 1430 C CA . ALA B 1 87 ? 43.352 9.225 13.787 1.00 17.19 185 ALA B CA 1
ATOM 1431 C C . ALA B 1 87 ? 42.199 8.324 14.202 1.00 20.18 185 ALA B C 1
ATOM 1432 O O . ALA B 1 87 ? 41.051 8.515 13.781 1.00 21.60 185 ALA B O 1
ATOM 1434 N N . GLY B 1 88 ? 42.511 7.347 15.050 1.00 18.25 186 GLY B N 1
ATOM 1435 C CA . GLY B 1 88 ? 41.512 6.510 15.674 1.00 20.78 186 GLY B CA 1
ATOM 1436 C C . GLY B 1 88 ? 40.767 5.566 14.763 1.00 20.76 186 GLY B C 1
ATOM 1437 O O . GLY B 1 88 ? 39.689 5.097 15.133 1.00 22.40 186 GLY B O 1
ATOM 1438 N N . LYS B 1 89 ? 41.306 5.246 13.592 1.00 19.53 187 LYS B N 1
ATOM 1439 C CA . LYS B 1 89 ? 40.583 4.416 12.642 1.00 20.51 187 LYS B CA 1
ATOM 1440 C C . LYS B 1 89 ? 41.576 3.615 11.811 1.00 21.87 187 LYS B C 1
ATOM 1441 O O . LYS B 1 89 ? 42.790 3.781 11.925 1.00 17.18 187 LYS B O 1
ATOM 1445 N N . ASP B 1 90 ? 41.044 2.718 10.985 1.00 19.99 188 ASP B N 1
ATOM 1446 C CA . ASP B 1 90 ? 41.845 2.025 9.985 1.00 18.95 188 ASP B CA 1
ATOM 1447 C C . ASP B 1 90 ? 42.080 2.972 8.811 1.00 18.05 188 ASP B C 1
ATOM 1448 O O . ASP B 1 90 ? 41.120 3.460 8.204 1.00 24.61 188 ASP B O 1
ATOM 1453 N N . SER B 1 91 ? 43.344 3.270 8.516 1.00 17.92 189 SER B N 1
ATOM 1454 C CA . SER B 1 91 ? 43.677 4.213 7.453 1.00 13.90 189 SER B CA 1
ATOM 1455 C C . SER B 1 91 ? 44.280 3.531 6.240 1.00 18.06 189 SER B C 1
ATOM 1456 O O . SER B 1 91 ? 44.835 4.213 5.369 1.00 17.49 189 SER B O 1
ATOM 1459 N N . THR B 1 92 ? 44.161 2.208 6.145 1.00 17.40 190 THR B N 1
ATOM 1460 C CA . THR B 1 92 ? 44.726 1.493 5.009 1.00 16.69 190 THR B CA 1
ATOM 1461 C C . THR B 1 92 ? 44.222 2.054 3.686 1.00 16.84 190 THR B C 1
ATOM 1462 O O . THR B 1 92 ? 44.997 2.244 2.747 1.00 17.01 190 THR B O 1
ATOM 1466 N N . ALA B 1 93 ? 42.916 2.305 3.577 1.00 18.52 191 ALA B N 1
ATOM 1467 C CA . ALA B 1 93 ? 42.374 2.766 2.302 1.00 19.30 191 ALA B CA 1
ATOM 1468 C C . ALA B 1 93 ? 42.871 4.164 1.964 1.00 19.19 191 ALA B C 1
ATOM 1469 O O . ALA B 1 93 ? 43.166 4.462 0.799 1.00 23.28 191 ALA B O 1
ATOM 1471 N N . LEU B 1 94 ? 42.991 5.032 2.964 1.00 19.54 192 LEU B N 1
ATOM 1472 C CA . LEU B 1 94 ? 43.534 6.360 2.717 1.00 18.21 192 LEU B CA 1
ATOM 1473 C C . LEU B 1 94 ? 44.989 6.273 2.279 1.00 19.19 192 LEU B C 1
ATOM 1474 O O . LEU B 1 94 ? 45.409 6.942 1.326 1.00 19.85 192 LEU B O 1
ATOM 1479 N N . PHE B 1 95 ? 45.772 5.466 2.992 1.00 17.33 193 PHE B N 1
ATOM 1480 C CA . PHE B 1 95 ? 47.179 5.264 2.678 1.00 17.74 193 PHE B CA 1
ATOM 1481 C C . PHE B 1 95 ? 47.357 4.780 1.250 1.00 19.23 193 PHE B C 1
ATOM 1482 O O . PHE B 1 95 ? 48.220 5.275 0.520 1.00 18.76 193 PHE B O 1
ATOM 1490 N N . ASN B 1 96 ? 46.565 3.790 0.841 1.00 17.00 194 ASN B N 1
ATOM 1491 C CA . ASN B 1 96 ? 46.686 3.235 -0.502 1.00 18.97 194 ASN B CA 1
ATOM 1492 C C . ASN B 1 96 ? 46.193 4.203 -1.570 1.00 25.50 194 ASN B C 1
ATOM 1493 O O . ASN B 1 96 ? 46.620 4.117 -2.729 1.00 26.10 194 ASN B O 1
ATOM 1498 N N . LYS B 1 97 ? 45.285 5.115 -1.212 1.00 21.55 195 LYS B N 1
ATOM 1499 C CA . LYS B 1 97 ? 44.817 6.113 -2.167 1.00 24.98 195 LYS B CA 1
ATOM 1500 C C . LYS B 1 97 ? 45.935 7.070 -2.527 1.00 27.34 195 LYS B C 1
ATOM 1501 O O . LYS B 1 97 ? 46.123 7.410 -3.699 1.00 27.54 195 LYS B O 1
ATOM 1507 N N . TYR B 1 98 ? 46.705 7.491 -1.533 1.00 19.08 196 TYR B N 1
ATOM 1508 C CA . TYR B 1 98 ? 47.690 8.544 -1.720 1.00 21.50 196 TYR B CA 1
ATOM 1509 C C . TYR B 1 98 ? 49.075 8.016 -2.052 1.00 22.22 196 TYR B C 1
ATOM 1510 O O . TYR B 1 98 ? 49.796 8.649 -2.831 1.00 20.06 196 TYR B O 1
ATOM 1519 N N . HIS B 1 99 ? 49.462 6.869 -1.507 1.00 18.92 197 HIS B N 1
ATOM 1520 C CA . HIS B 1 99 ? 50.772 6.323 -1.815 1.00 16.52 197 HIS B CA 1
ATOM 1521 C C . HIS B 1 99 ? 50.921 4.891 -1.322 1.00 15.16 197 HIS B C 1
ATOM 1522 O O . HIS B 1 99 ? 51.560 4.643 -0.300 1.00 16.14 197 HIS B O 1
ATOM 1529 N N . ALA B 1 100 ? 50.376 3.936 -2.080 1.00 18.11 198 ALA B N 1
ATOM 1530 C CA . ALA B 1 100 ? 50.413 2.538 -1.658 1.00 17.21 198 ALA B CA 1
ATOM 1531 C C . ALA B 1 100 ? 51.824 1.984 -1.560 1.00 18.83 198 ALA B C 1
ATOM 1532 O O . ALA B 1 100 ? 52.032 0.973 -0.881 1.00 17.69 198 ALA B O 1
ATOM 1534 N N . TRP B 1 101 ? 52.791 2.614 -2.236 1.00 15.99 199 TRP B N 1
ATOM 1535 C CA . TRP B 1 101 ? 54.158 2.116 -2.315 1.00 17.53 199 TRP B CA 1
ATOM 1536 C C . TRP B 1 101 ? 55.029 2.511 -1.133 1.00 17.10 199 TRP B C 1
ATOM 1537 O O . TRP B 1 101 ? 56.155 2.010 -1.028 1.00 19.41 199 TRP B O 1
ATOM 1548 N N . VAL B 1 102 ? 54.564 3.396 -0.248 1.00 15.48 200 VAL B N 1
ATOM 1549 C CA . VAL B 1 102 ? 55.426 3.891 0.815 1.00 14.96 200 VAL B CA 1
ATOM 1550 C C . VAL B 1 102 ? 55.692 2.782 1.826 1.00 17.86 200 VAL B C 1
ATOM 1551 O O . VAL B 1 102 ? 54.803 2.001 2.191 1.00 14.22 200 VAL B O 1
ATOM 1555 N N . ASN B 1 103 ? 56.949 2.692 2.255 1.00 21.67 201 ASN B N 1
ATOM 1556 C CA . ASN B 1 103 ? 57.399 1.638 3.165 1.00 16.96 201 ASN B CA 1
ATOM 1557 C C . ASN B 1 103 ? 57.119 2.046 4.611 1.00 17.75 201 ASN B C 1
ATOM 1558 O O . ASN B 1 103 ? 58.007 2.380 5.391 1.00 16.84 201 ASN B O 1
ATOM 1563 N N . PHE B 1 104 ? 55.835 2.046 4.957 1.00 14.63 202 PHE B N 1
ATOM 1564 C CA . PHE B 1 104 ? 55.475 2.396 6.321 1.00 14.65 202 PHE B CA 1
ATOM 1565 C C . PHE B 1 104 ? 55.978 1.368 7.328 1.00 15.61 202 PHE B C 1
ATOM 1566 O O . PHE B 1 104 ? 56.232 1.716 8.485 1.00 17.00 202 PHE B O 1
ATOM 1574 N N . GLU B 1 105 ? 56.100 0.097 6.921 1.00 16.57 203 GLU B N 1
ATOM 1575 C CA . GLU B 1 105 ? 56.584 -0.927 7.840 1.00 18.78 203 GLU B CA 1
ATOM 1576 C C . GLU B 1 105 ? 57.956 -0.553 8.384 1.00 17.20 203 GLU B C 1
ATOM 1577 O O . GLU B 1 105 ? 58.215 -0.682 9.591 1.00 22.09 203 GLU B O 1
ATOM 1583 N N . PHE B 1 106 ? 58.842 -0.049 7.518 1.00 16.66 204 PHE B N 1
ATOM 1584 C CA . PHE B 1 106 ? 60.151 0.371 7.986 1.00 15.24 204 PHE B CA 1
ATOM 1585 C C . PHE B 1 106 ? 60.088 1.738 8.673 1.00 19.82 204 PHE B C 1
ATOM 1586 O O . PHE B 1 106 ? 60.621 1.908 9.774 1.00 20.50 204 PHE B O 1
ATOM 1594 N N . LEU B 1 107 ? 59.432 2.712 8.038 1.00 19.48 205 LEU B N 1
ATOM 1595 C CA . LEU B 1 107 ? 59.444 4.069 8.579 1.00 19.56 205 LEU B CA 1
ATOM 1596 C C . LEU B 1 107 ? 58.837 4.131 9.974 1.00 18.57 205 LEU B C 1
ATOM 1597 O O . LEU B 1 107 ? 59.313 4.877 10.835 1.00 18.62 205 LEU B O 1
ATOM 1602 N N . LEU B 1 108 ? 57.785 3.359 10.219 1.00 14.98 206 LEU B N 1
ATOM 1603 C CA . LEU B 1 108 ? 57.057 3.451 11.476 1.00 13.88 206 LEU B CA 1
ATOM 1604 C C . LEU B 1 108 ? 57.358 2.306 12.434 1.00 20.94 206 LEU B C 1
ATOM 1605 O O . LEU B 1 108 ? 56.650 2.160 13.425 1.00 17.88 206 LEU B O 1
ATOM 1610 N N . GLU B 1 109 ? 58.418 1.517 12.200 1.00 20.16 207 GLU B N 1
ATOM 1611 C CA . GLU B 1 109 ? 58.643 0.349 13.056 1.00 20.69 207 GLU B CA 1
ATOM 1612 C C . GLU B 1 109 ? 58.736 0.734 14.535 1.00 19.43 207 GLU B C 1
ATOM 1613 O O . GLU B 1 109 ? 58.238 0.003 15.399 1.00 23.93 207 GLU B O 1
ATOM 1619 N N . LYS B 1 110 ? 59.379 1.870 14.854 1.00 20.17 208 LYS B N 1
ATOM 1620 C CA . LYS B 1 110 ? 59.519 2.218 16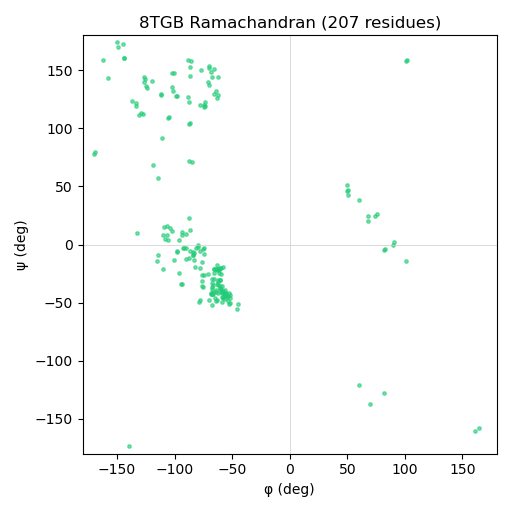.266 1.00 23.85 208 LYS B CA 1
ATOM 1621 C C . LYS B 1 110 ? 58.262 2.846 16.842 1.00 22.64 208 LYS B C 1
ATOM 1622 O O . LYS B 1 110 ? 58.245 3.173 18.034 1.00 22.84 208 LYS B O 1
ATOM 1628 N N . CYS B 1 111 ? 57.214 3.021 16.043 1.00 18.31 209 CYS B N 1
ATOM 1629 C CA . CYS B 1 111 ? 55.932 3.488 16.529 1.00 21.05 209 CYS B CA 1
ATOM 1630 C C . CYS B 1 111 ? 54.890 2.384 16.587 1.00 16.59 209 CYS B C 1
ATOM 1631 O O . CYS B 1 111 ? 53.729 2.670 16.876 1.00 17.05 209 CYS B O 1
ATOM 1634 N N . LEU B 1 112 ? 55.264 1.143 16.283 1.00 16.08 210 LEU B N 1
ATOM 1635 C CA . LEU B 1 112 ? 54.336 0.035 16.376 1.00 16.53 210 LEU B CA 1
ATOM 1636 C C . LEU B 1 112 ? 53.906 -0.157 17.823 1.00 18.28 210 LEU B C 1
ATOM 1637 O O . LEU B 1 112 ? 54.743 -0.191 18.731 1.00 17.41 210 LEU B O 1
ATOM 1642 N N . 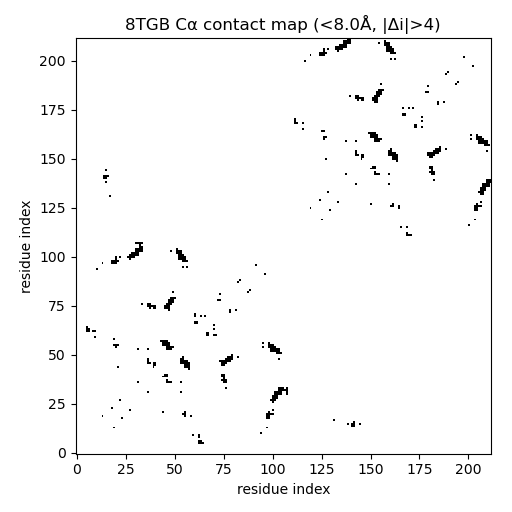VAL B 1 113 ? 52.600 -0.288 18.037 1.00 16.88 211 VAL B N 1
ATOM 1643 C CA . VAL B 1 113 ? 52.074 -0.579 19.366 1.00 16.16 211 VAL B CA 1
ATOM 1644 C C . VAL B 1 113 ? 51.394 -1.933 19.460 1.00 16.51 211 VAL B C 1
ATOM 1645 O O . VAL B 1 113 ? 51.179 -2.420 20.578 1.00 18.10 211 VAL B O 1
ATOM 1649 N N . GLY B 1 114 ? 51.088 -2.576 18.339 1.00 16.92 212 GLY B N 1
ATOM 1650 C CA . GLY B 1 114 ? 50.516 -3.907 18.369 1.00 16.90 212 GLY B CA 1
ATOM 1651 C C . GLY B 1 114 ? 49.824 -4.236 17.054 1.00 16.80 212 GLY B C 1
ATOM 1652 O O . GLY B 1 114 ? 50.075 -3.614 16.027 1.00 16.45 212 GLY B O 1
ATOM 1653 N N . PHE B 1 115 ? 48.943 -5.226 17.126 1.00 17.60 213 PHE B N 1
ATOM 1654 C CA . PHE B 1 115 ? 48.258 -5.752 15.959 1.00 18.13 213 PHE B CA 1
ATOM 1655 C C . PHE B 1 115 ? 46.761 -5.723 16.199 1.00 18.82 213 PHE B C 1
ATOM 1656 O O . PHE B 1 115 ? 46.301 -6.032 17.303 1.00 19.38 213 PHE B O 1
ATOM 1664 N N . LEU B 1 116 ? 46.007 -5.353 15.167 1.00 19.29 214 LEU B N 1
ATOM 1665 C CA . LEU B 1 116 ? 44.557 -5.311 15.276 1.00 20.50 214 LEU B CA 1
ATOM 1666 C C . LEU B 1 116 ? 44.022 -6.732 15.274 1.00 21.67 214 LEU B C 1
ATOM 1667 O O . LEU B 1 116 ? 44.286 -7.496 14.343 1.00 25.68 214 LEU B O 1
ATOM 1672 N N . ASP B 1 117 ? 43.291 -7.092 16.301 1.00 22.52 215 ASP B N 1
ATOM 1673 C CA . ASP B 1 117 ? 42.654 -8.403 16.275 1.00 24.08 215 ASP B CA 1
ATOM 1674 C C . ASP B 1 117 ? 41.172 -8.197 16.023 1.00 25.77 215 ASP B C 1
ATOM 1675 O O . ASP B 1 117 ? 40.472 -7.681 16.909 1.00 35.20 215 ASP B O 1
ATOM 1680 N N . PRO B 1 118 ? 40.650 -8.542 14.834 1.00 34.97 216 PRO B N 1
ATOM 1681 C CA . PRO B 1 118 ? 39.213 -8.361 14.568 1.00 41.53 216 PRO B CA 1
ATOM 1682 C C . PRO B 1 118 ? 38.345 -9.215 15.487 1.00 50.10 216 PRO B C 1
ATOM 1683 O O . PRO B 1 118 ? 38.912 -10.086 16.147 1.00 44.60 216 PRO B O 1
#

Sequence (212 aa):
FEKGYSQMDWLKLTRTHPDLAGLKGQLNRRLISLEEVKQHKTGDSIWTVLKGRVYNIAPYMKFHPGGVDMLMKAAGKDSTALFNKYHAWVNFEFLLEKCLVGFLLDPNEKGYSQMDWLKLTRTHPDLAGLKGQLNRRLISLEEVKQHKTGDSIWTVLKGRVYNIAPYMKFHPGGVDMLMKAAGKDSTALFNKYH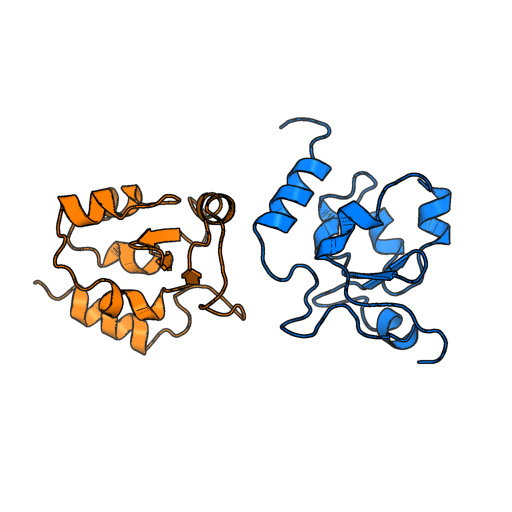AWVNFEFLLEKCLVGFLDP

Organism: Oryza sativa subsp. japonica (NCBI:txid39947)